Protein AF-A0A7J7JEN1-F1 (afdb_monomer)

Mean predicted aligned error: 9.66 Å

Solvent-accessible surface area (backbone atoms only — not comparable to full-atom values): 13256 Å² total; per-residue (Å²): 104,71,66,55,55,48,50,56,49,48,38,48,57,62,44,74,78,55,92,75,68,74,39,59,39,52,72,71,55,48,53,53,49,43,53,50,41,49,53,49,41,63,56,52,71,73,47,81,85,74,64,79,86,50,54,67,63,50,47,52,50,39,42,53,40,34,53,58,47,62,41,39,45,86,44,70,69,56,40,51,53,46,37,52,45,36,34,49,45,45,61,68,48,61,57,88,52,42,52,61,48,42,39,49,43,84,75,44,96,53,57,88,73,55,84,34,74,54,97,63,18,28,39,41,37,58,50,50,50,51,53,50,50,54,54,46,67,72,73,60,48,81,90,47,38,58,79,60,44,45,51,50,50,52,31,51,36,49,36,31,69,58,24,70,63,54,21,51,49,54,36,45,68,50,37,63,89,61,70,59,76,82,76,72,62,83,81,51,57,57,50,68,59,86,52,65,47,12,47,53,40,44,38,64,70,42,88,53,59,69,53,18,52,51,53,48,51,36,51,32,48,54,40,68,71,32,66,74,53,35,40,73,70,50,66,77,123

Secondary structure (DSSP, 8-state):
-HHHHHHHHHHHHHGGGSS--TTEEPHHHHHHHHHHHHHHHHHHTTS-TT-GGGHHHHHHHHHHHHHHHTSEESSHHHHHHHHHHHHHHHTTS-GGGGGTTS-BTTTSS-GGG-S-EETTEE-HHHHHHHHHHHHHHHH--GGGHHHHHHHHHHHHHHHHHH-HHHHHHHHHHHHTTT-S-SSSGGGS-TTSSSSHHHHHHHHHT-S-HHHHHHHHHHHHHHTTS-HHHHHHHH---

Structure (mmCIF, N/CA/C/O backbone):
data_AF-A0A7J7JEN1-F1
#
_entry.id   AF-A0A7J7JEN1-F1
#
loop_
_atom_site.group_PDB
_atom_site.id
_atom_site.type_symbol
_atom_site.label_atom_id
_atom_site.label_alt_id
_atom_site.label_comp_id
_atom_site.label_asym_id
_atom_site.label_entity_id
_atom_site.label_seq_id
_atom_site.pdbx_PDB_ins_code
_atom_site.Cartn_x
_atom_site.Cartn_y
_atom_site.Cartn_z
_atom_site.occupancy
_atom_site.B_iso_or_equiv
_atom_site.auth_seq_id
_atom_site.auth_comp_id
_atom_site.auth_asym_id
_atom_site.auth_atom_id
_atom_site.pdbx_PDB_model_num
ATOM 1 N N . MET A 1 1 ? 11.414 15.094 -12.991 1.00 49.88 1 MET A N 1
ATOM 2 C CA . MET A 1 1 ? 11.622 13.734 -13.536 1.00 49.88 1 MET A CA 1
ATOM 3 C C . MET A 1 1 ? 13.088 13.478 -13.852 1.00 49.88 1 MET A C 1
ATOM 5 O O . MET A 1 1 ? 13.699 12.780 -13.060 1.00 49.88 1 MET A O 1
ATOM 9 N N . PHE A 1 2 ? 13.697 14.135 -14.851 1.00 44.00 2 PHE A N 1
ATOM 10 C CA . PHE A 1 2 ? 15.139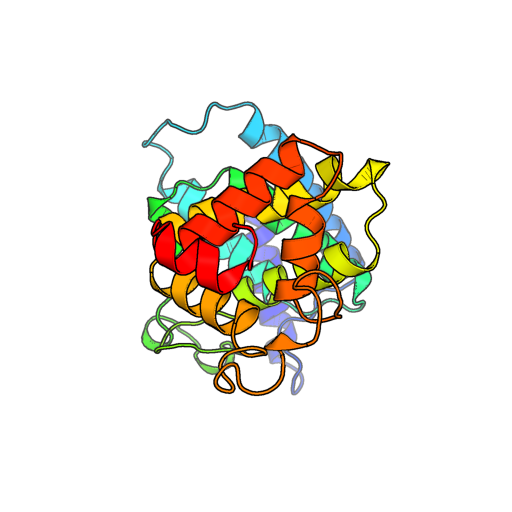 13.996 -15.147 1.00 44.00 2 PHE A CA 1
ATOM 11 C C . PHE A 1 2 ? 16.063 14.163 -13.932 1.00 44.00 2 PHE A C 1
ATOM 13 O O . PHE A 1 2 ? 16.975 13.366 -13.767 1.00 44.00 2 PHE A O 1
ATOM 20 N N . LEU A 1 3 ? 15.804 15.133 -13.046 1.00 48.31 3 LEU A N 1
ATOM 21 C CA . LEU A 1 3 ? 16.592 15.306 -11.817 1.00 48.31 3 LEU A CA 1
ATOM 22 C C . LEU A 1 3 ? 16.460 14.127 -10.842 1.00 48.31 3 LEU A C 1
ATOM 24 O O . LEU A 1 3 ? 17.450 13.750 -10.234 1.00 48.31 3 LEU A O 1
ATOM 28 N N . ILE A 1 4 ? 15.278 13.511 -10.720 1.00 56.03 4 ILE A N 1
ATOM 29 C CA . ILE A 1 4 ? 15.073 12.356 -9.830 1.00 56.03 4 ILE A CA 1
ATOM 30 C C . ILE A 1 4 ? 15.721 11.119 -10.439 1.00 56.03 4 ILE A C 1
ATOM 32 O O . ILE A 1 4 ? 16.459 10.427 -9.755 1.00 56.03 4 ILE A O 1
ATOM 36 N N . THR A 1 5 ? 15.519 10.870 -11.734 1.00 54.72 5 THR A N 1
ATOM 37 C CA . THR A 1 5 ? 16.174 9.760 -12.433 1.00 54.72 5 THR A CA 1
ATOM 38 C C . THR A 1 5 ? 17.692 9.922 -12.415 1.00 54.72 5 THR A C 1
ATOM 40 O O . THR A 1 5 ? 18.397 8.944 -12.200 1.00 54.72 5 THR A O 1
ATOM 43 N N . ALA A 1 6 ? 18.210 11.146 -12.567 1.00 53.19 6 ALA A N 1
ATOM 44 C CA . ALA A 1 6 ? 19.635 11.445 -12.454 1.00 53.19 6 ALA A CA 1
ATOM 45 C C . ALA A 1 6 ? 20.151 11.311 -11.016 1.00 53.19 6 ALA A C 1
ATOM 47 O O . ALA A 1 6 ? 21.254 10.812 -10.850 1.00 53.19 6 ALA A O 1
ATOM 48 N N . LEU A 1 7 ? 19.375 11.684 -9.990 1.00 54.94 7 LEU A N 1
ATOM 49 C CA . LEU A 1 7 ? 19.716 11.463 -8.576 1.00 54.94 7 LEU A CA 1
ATOM 50 C C . LEU A 1 7 ? 19.725 9.970 -8.224 1.00 54.94 7 LEU A C 1
ATOM 52 O O . LEU A 1 7 ? 20.663 9.487 -7.598 1.00 54.94 7 LEU A O 1
ATOM 56 N N . VAL A 1 8 ? 18.726 9.207 -8.671 1.00 53.28 8 VAL A N 1
ATOM 57 C CA . VAL A 1 8 ? 18.658 7.749 -8.479 1.00 53.28 8 VAL A CA 1
ATOM 58 C C . VAL A 1 8 ? 19.772 7.043 -9.263 1.00 53.28 8 VAL A C 1
ATOM 60 O O . VAL A 1 8 ? 20.405 6.122 -8.757 1.00 53.28 8 VAL A O 1
ATOM 63 N N . SER A 1 9 ? 20.092 7.512 -10.471 1.00 49.19 9 SER A N 1
ATOM 64 C CA . SER A 1 9 ? 21.188 6.962 -11.283 1.00 49.19 9 SER A CA 1
ATOM 65 C C . SER A 1 9 ? 22.576 7.371 -10.774 1.00 49.19 9 SER A C 1
ATOM 67 O O . SER A 1 9 ? 23.516 6.582 -10.883 1.00 49.19 9 SER A O 1
ATOM 69 N N . SER A 1 10 ? 22.735 8.574 -10.210 1.00 44.75 10 SER A N 1
ATOM 70 C CA . SER A 1 10 ? 24.005 9.060 -9.652 1.00 44.75 10 SER A CA 1
ATOM 71 C C . SER A 1 10 ? 24.324 8.395 -8.316 1.00 44.75 10 SER A C 1
ATOM 73 O O . SER A 1 10 ? 25.473 8.021 -8.098 1.00 44.75 10 SER A O 1
ATOM 75 N N . THR A 1 11 ? 23.310 8.156 -7.480 1.00 43.91 11 THR A N 1
ATOM 76 C CA . THR A 1 11 ? 23.418 7.359 -6.244 1.00 43.91 11 THR A CA 1
ATOM 77 C C . THR A 1 11 ? 23.650 5.875 -6.537 1.00 43.91 11 THR A C 1
ATOM 79 O O . THR A 1 11 ? 24.454 5.234 -5.864 1.00 43.91 11 THR A O 1
ATOM 82 N N . ALA A 1 12 ? 23.062 5.338 -7.612 1.00 37.75 12 ALA A N 1
ATOM 83 C CA . ALA A 1 12 ? 23.398 4.000 -8.104 1.00 37.75 12 ALA A CA 1
ATOM 84 C C . ALA A 1 12 ? 24.828 3.908 -8.681 1.00 37.75 12 ALA A C 1
ATOM 86 O O . ALA A 1 12 ? 25.492 2.886 -8.522 1.00 37.75 12 ALA A O 1
ATOM 87 N N . SER A 1 13 ? 25.331 4.966 -9.330 1.00 32.41 13 SER A N 1
ATOM 88 C CA . SER A 1 13 ? 26.693 5.003 -9.890 1.00 32.41 13 SER A CA 1
ATOM 89 C C . SER A 1 13 ? 27.787 5.243 -8.844 1.00 32.41 13 SER A C 1
ATOM 91 O O . SER A 1 13 ? 28.909 4.763 -9.021 1.00 32.41 13 SER A O 1
ATOM 93 N N . SER A 1 14 ? 27.503 5.956 -7.751 1.00 32.88 14 SER A N 1
ATOM 94 C CA . SER A 1 14 ? 28.456 6.132 -6.646 1.00 32.88 14 SER A CA 1
ATOM 95 C C . SER A 1 14 ? 28.596 4.867 -5.789 1.00 32.88 14 SER A C 1
ATOM 97 O O . SER A 1 14 ? 29.689 4.593 -5.296 1.00 32.88 14 SER A O 1
ATOM 99 N N . ALA A 1 15 ? 27.551 4.035 -5.707 1.00 33.12 15 ALA A N 1
ATOM 100 C CA . ALA A 1 15 ? 27.575 2.745 -5.012 1.00 33.12 15 ALA A CA 1
ATOM 101 C C . ALA A 1 15 ? 28.434 1.662 -5.707 1.00 33.12 15 ALA A C 1
ATOM 103 O O . ALA A 1 15 ? 28.776 0.655 -5.092 1.00 33.12 15 ALA A O 1
ATOM 104 N N . ALA A 1 16 ? 28.839 1.859 -6.967 1.00 30.56 16 ALA A N 1
ATOM 105 C CA . ALA A 1 16 ? 29.599 0.867 -7.734 1.00 30.56 16 ALA A CA 1
ATOM 106 C C . ALA A 1 16 ? 31.107 0.792 -7.394 1.00 30.56 16 ALA A C 1
ATOM 108 O O . ALA A 1 16 ? 31.812 -0.032 -7.975 1.00 30.56 16 ALA A O 1
ATOM 109 N N . ARG A 1 17 ? 31.639 1.637 -6.493 1.00 33.12 17 ARG A N 1
ATOM 110 C CA . ARG A 1 17 ? 33.096 1.704 -6.217 1.00 33.12 17 ARG A CA 1
ATOM 111 C C . ARG A 1 17 ? 33.554 1.184 -4.859 1.00 33.12 17 ARG A C 1
ATOM 113 O O . ARG A 1 17 ? 34.757 1.095 -4.639 1.00 33.12 17 ARG A O 1
ATOM 120 N N . THR A 1 18 ? 32.653 0.779 -3.975 1.00 31.12 18 THR A N 1
ATOM 121 C CA . THR A 1 18 ? 33.030 0.191 -2.683 1.00 31.12 18 THR A CA 1
ATOM 122 C C . THR A 1 18 ? 32.062 -0.927 -2.342 1.00 31.12 18 THR A C 1
ATOM 124 O O . THR A 1 18 ? 30.855 -0.724 -2.371 1.00 31.12 18 THR A O 1
ATOM 127 N N . ALA A 1 19 ? 32.604 -2.113 -2.072 1.00 34.25 19 ALA A N 1
ATOM 128 C CA . ALA A 1 19 ? 31.880 -3.348 -1.804 1.00 34.25 19 ALA A CA 1
ATOM 129 C C . ALA A 1 19 ? 30.677 -3.161 -0.844 1.00 34.25 19 ALA A C 1
ATOM 131 O O . ALA A 1 19 ? 30.885 -3.069 0.357 1.00 34.25 19 ALA A O 1
ATOM 132 N N . ASN A 1 20 ? 29.462 -3.129 -1.423 1.00 38.06 20 ASN A N 1
ATOM 133 C CA . ASN A 1 20 ? 28.095 -3.182 -0.856 1.00 38.06 20 ASN A CA 1
ATOM 134 C C . ASN A 1 20 ? 27.802 -2.285 0.381 1.00 38.06 20 ASN A C 1
ATOM 136 O O . ASN A 1 20 ? 28.400 -2.476 1.438 1.00 38.06 20 ASN A O 1
ATOM 140 N N . PRO A 1 21 ? 26.809 -1.371 0.311 1.00 45.31 21 PRO A N 1
ATOM 141 C CA . PRO A 1 21 ? 25.406 -1.786 0.284 1.00 45.31 21 PRO A CA 1
ATOM 142 C C . PRO A 1 21 ? 24.561 -1.054 -0.778 1.00 45.31 21 PRO A C 1
ATOM 144 O O . PRO A 1 21 ? 24.806 0.090 -1.144 1.00 45.31 21 PRO A O 1
ATOM 147 N N . GLN A 1 22 ? 23.544 -1.751 -1.272 1.00 55.12 22 GLN A N 1
ATOM 148 C CA . GLN A 1 22 ? 22.524 -1.306 -2.227 1.00 55.12 22 GLN A CA 1
ATOM 149 C C . GLN A 1 22 ? 22.062 0.158 -2.027 1.00 55.12 22 GLN A C 1
ATOM 151 O O . GLN A 1 22 ? 21.493 0.468 -0.985 1.00 55.12 22 GLN A O 1
ATOM 156 N N . ASN A 1 23 ? 22.257 1.016 -3.044 1.00 60.53 23 ASN A N 1
ATOM 157 C CA . ASN A 1 23 ? 21.666 2.357 -3.233 1.00 60.53 23 ASN A CA 1
ATOM 158 C C . ASN A 1 23 ? 21.300 3.115 -1.937 1.00 60.53 23 ASN A C 1
ATOM 160 O O . ASN A 1 23 ? 20.118 3.354 -1.671 1.00 60.53 23 ASN A O 1
ATOM 164 N N . LEU A 1 24 ? 22.302 3.479 -1.131 1.00 68.44 24 LEU A N 1
ATOM 165 C CA . LEU A 1 24 ? 22.097 4.294 0.067 1.00 68.44 24 LEU A CA 1
ATOM 166 C C . LEU A 1 24 ? 21.887 5.771 -0.318 1.00 68.44 24 LEU A C 1
ATOM 168 O O . LEU A 1 24 ? 22.751 6.385 -0.947 1.00 68.44 24 LEU A O 1
ATOM 172 N N . LEU A 1 25 ? 20.751 6.348 0.067 1.00 75.56 25 LEU A N 1
ATOM 173 C CA . LEU A 1 25 ? 20.458 7.773 -0.083 1.00 75.56 25 LEU A CA 1
ATOM 174 C C . LEU A 1 25 ? 20.980 8.546 1.134 1.00 75.56 25 LEU A C 1
ATOM 176 O O . LEU A 1 25 ? 20.590 8.244 2.264 1.00 75.56 25 LEU A O 1
ATOM 180 N N . SER A 1 26 ? 21.810 9.567 0.893 1.00 81.56 26 SER A N 1
ATOM 181 C CA . SER A 1 26 ? 22.248 10.490 1.948 1.00 81.56 26 SER A CA 1
ATOM 182 C C . SER A 1 26 ? 21.083 11.310 2.504 1.00 81.56 26 SER A C 1
ATOM 184 O O . SER A 1 26 ? 20.061 11.484 1.831 1.00 81.56 26 SER A O 1
ATOM 186 N N . GLU A 1 27 ? 21.233 11.853 3.712 1.00 80.88 27 GLU A N 1
ATOM 187 C CA . GLU A 1 27 ? 20.176 12.638 4.359 1.00 80.88 27 GLU A CA 1
ATOM 188 C C . GLU A 1 27 ? 19.722 13.855 3.528 1.00 80.88 27 GLU A C 1
ATOM 190 O O . GLU A 1 27 ? 18.520 14.066 3.336 1.00 80.88 27 GLU A O 1
ATOM 195 N N . GLU A 1 28 ? 20.669 14.608 2.963 1.00 81.81 28 GLU A N 1
ATOM 196 C CA . GLU A 1 28 ? 20.381 15.760 2.094 1.00 81.81 28 GLU A CA 1
ATOM 197 C C . GLU A 1 28 ? 19.609 15.338 0.835 1.00 81.81 28 GLU A C 1
ATOM 199 O O . GLU A 1 28 ? 18.625 15.970 0.445 1.00 81.81 28 GLU A O 1
ATOM 204 N N . ASN A 1 29 ? 20.002 14.216 0.224 1.00 83.38 29 ASN A N 1
ATOM 205 C CA . ASN A 1 29 ? 19.322 13.682 -0.952 1.00 83.38 29 ASN A CA 1
ATOM 206 C C . ASN A 1 29 ? 17.915 13.178 -0.611 1.00 83.38 29 ASN A C 1
ATOM 208 O O . ASN A 1 29 ? 16.997 13.381 -1.404 1.00 83.38 29 ASN A O 1
ATOM 212 N N . CYS A 1 30 ? 17.714 12.575 0.565 1.00 84.25 30 CYS A N 1
ATOM 213 C CA . CYS A 1 30 ? 16.387 12.173 1.033 1.00 84.25 30 CYS A CA 1
ATOM 214 C C . CYS A 1 30 ? 15.455 13.383 1.163 1.00 84.25 30 CYS A C 1
ATOM 216 O O . CYS A 1 30 ? 14.331 13.339 0.665 1.00 84.25 30 CYS A O 1
ATOM 218 N N . GLN A 1 31 ? 15.923 14.477 1.774 1.00 85.44 31 GLN A N 1
ATOM 219 C CA . GLN A 1 31 ? 15.141 15.713 1.905 1.00 85.44 31 GLN A CA 1
ATOM 220 C C . GLN A 1 31 ? 14.769 16.304 0.545 1.00 85.44 31 GLN A C 1
ATOM 222 O O . GLN A 1 31 ? 13.606 16.638 0.314 1.00 85.44 31 GLN A O 1
ATOM 227 N N . LEU A 1 32 ? 15.735 16.389 -0.373 1.00 85.62 32 LEU A N 1
ATOM 228 C CA . LEU A 1 32 ? 15.489 16.882 -1.728 1.00 85.62 32 LEU A CA 1
ATOM 229 C C . LEU A 1 32 ? 14.468 16.012 -2.465 1.00 85.62 32 LEU A C 1
ATOM 231 O O . LEU A 1 32 ? 13.541 16.540 -3.078 1.00 85.62 32 LEU A O 1
ATOM 235 N N . VAL A 1 33 ? 14.599 14.686 -2.381 1.00 86.56 33 VAL A N 1
ATOM 236 C CA . VAL A 1 33 ? 13.644 13.750 -2.987 1.00 86.56 33 VAL A CA 1
ATOM 237 C C . VAL A 1 33 ? 12.250 13.958 -2.403 1.00 86.56 33 VAL A C 1
ATOM 239 O O . VAL A 1 33 ? 11.307 14.127 -3.170 1.00 86.56 33 VAL A O 1
ATOM 242 N N . VAL A 1 34 ? 12.104 14.009 -1.078 1.00 87.31 34 VAL A N 1
ATOM 243 C CA . VAL A 1 34 ? 10.810 14.224 -0.410 1.00 87.31 34 VAL A CA 1
ATOM 244 C C . VAL A 1 34 ? 10.144 15.522 -0.869 1.00 87.31 34 VAL A C 1
ATOM 246 O O . VAL A 1 34 ? 8.966 15.512 -1.233 1.00 87.31 34 VAL A O 1
ATOM 249 N N . GLU A 1 35 ? 10.889 16.626 -0.919 1.00 86.44 35 GLU A N 1
ATOM 250 C CA . GLU A 1 35 ? 10.374 17.919 -1.381 1.00 86.44 35 GLU A CA 1
ATOM 251 C C . GLU A 1 35 ? 9.917 17.863 -2.842 1.00 86.44 35 GLU A C 1
ATOM 253 O O . GLU A 1 35 ? 8.816 18.313 -3.173 1.00 86.44 35 GLU A O 1
ATOM 258 N N . ILE A 1 36 ? 10.702 17.228 -3.716 1.00 87.25 36 ILE A N 1
ATOM 259 C CA . ILE A 1 36 ? 10.325 17.043 -5.120 1.00 87.25 36 ILE A CA 1
ATOM 260 C C . ILE A 1 36 ? 9.061 16.180 -5.237 1.00 87.25 36 ILE A C 1
ATOM 262 O O . ILE A 1 36 ? 8.149 16.545 -5.981 1.00 87.25 36 ILE A O 1
ATOM 266 N N . LEU A 1 37 ? 8.968 15.060 -4.511 1.00 87.00 37 LEU A N 1
ATOM 267 C CA . LEU A 1 37 ? 7.788 14.185 -4.532 1.00 87.00 37 LEU A CA 1
ATOM 268 C C . LEU A 1 37 ? 6.539 14.928 -4.037 1.00 87.00 37 LEU A C 1
ATOM 270 O O . LEU A 1 37 ? 5.460 14.761 -4.607 1.00 87.00 37 LEU A O 1
ATOM 274 N N . ARG A 1 38 ? 6.678 15.785 -3.017 1.00 87.31 38 ARG A N 1
ATOM 275 C CA . ARG A 1 38 ? 5.582 16.612 -2.492 1.00 87.31 38 ARG A CA 1
ATOM 276 C C . ARG A 1 38 ? 5.100 17.635 -3.517 1.00 87.31 38 ARG A C 1
ATOM 278 O O . ARG A 1 38 ? 3.895 17.751 -3.730 1.00 87.31 38 ARG A O 1
ATOM 285 N N . ILE A 1 39 ? 6.021 18.346 -4.170 1.00 86.81 39 ILE A N 1
ATOM 286 C CA . ILE A 1 39 ? 5.690 19.308 -5.233 1.00 86.81 39 ILE A CA 1
ATOM 287 C C . ILE A 1 39 ? 5.009 18.591 -6.401 1.00 86.81 39 ILE A C 1
ATOM 289 O O . ILE A 1 39 ? 3.974 19.053 -6.873 1.00 86.81 39 ILE A O 1
ATOM 293 N N . LEU A 1 40 ? 5.544 17.444 -6.828 1.00 84.62 40 LEU A N 1
ATOM 294 C CA .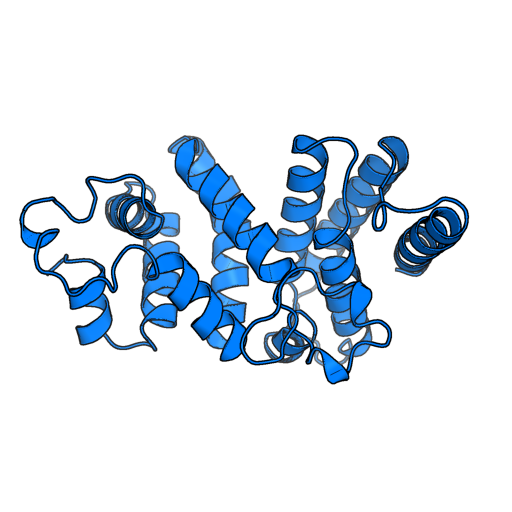 LEU A 1 40 ? 4.963 16.645 -7.908 1.00 84.62 40 LEU A CA 1
ATOM 295 C C . LEU A 1 40 ? 3.545 16.187 -7.578 1.00 84.62 40 LEU A C 1
ATOM 297 O O . LEU A 1 40 ? 2.656 16.369 -8.400 1.00 84.62 40 LEU A O 1
ATOM 301 N N . TYR A 1 41 ? 3.313 15.645 -6.383 1.00 85.12 41 TYR A N 1
ATOM 302 C CA . TYR A 1 41 ? 1.977 15.223 -5.965 1.00 85.12 41 TYR A CA 1
ATOM 303 C C . TYR A 1 41 ? 0.991 16.397 -5.940 1.00 85.12 41 TYR A C 1
ATOM 305 O O . TYR A 1 41 ? -0.113 16.295 -6.469 1.00 85.12 41 TYR A O 1
ATOM 313 N N . ASN A 1 42 ? 1.390 17.537 -5.373 1.00 86.62 42 ASN A N 1
ATOM 314 C CA . ASN A 1 42 ? 0.533 18.722 -5.304 1.00 86.62 42 ASN A CA 1
ATOM 315 C C . ASN A 1 42 ? 0.243 19.317 -6.684 1.00 86.62 42 ASN A C 1
ATOM 317 O O . ASN A 1 42 ? -0.836 19.859 -6.899 1.00 86.62 42 ASN A O 1
ATOM 321 N N . PHE A 1 43 ? 1.199 19.240 -7.609 1.00 84.00 43 PHE A N 1
ATOM 322 C CA . PHE A 1 43 ? 1.008 19.696 -8.978 1.00 84.00 43 PHE A CA 1
ATOM 323 C C . PHE A 1 43 ? 0.078 18.749 -9.737 1.00 84.00 43 PHE A C 1
ATOM 325 O O . PHE A 1 43 ? -0.934 19.186 -10.268 1.00 84.00 43 PHE A O 1
ATOM 332 N N . LEU A 1 44 ? 0.375 17.448 -9.731 1.00 79.62 44 LEU A N 1
ATOM 333 C CA . LEU A 1 44 ? -0.379 16.441 -10.479 1.00 79.62 44 LEU A CA 1
ATOM 334 C C . LEU A 1 44 ? -1.794 16.224 -9.930 1.00 79.62 44 LEU A C 1
ATOM 336 O O . LEU A 1 44 ? -2.700 15.980 -10.712 1.00 79.62 44 LEU A O 1
ATOM 340 N N . SER A 1 45 ? -2.016 16.366 -8.620 1.00 78.50 45 SER A N 1
ATOM 341 C CA . SER A 1 45 ? -3.355 16.219 -8.021 1.00 78.50 45 SER A CA 1
ATOM 342 C C . SER A 1 45 ? -4.348 17.312 -8.435 1.00 78.50 45 SER A C 1
ATOM 344 O O . SER A 1 45 ? -5.551 17.126 -8.268 1.00 78.50 45 SER A O 1
ATOM 346 N N . GLN A 1 46 ? -3.873 18.433 -8.989 1.00 75.69 46 GLN A N 1
ATOM 347 C CA . GLN A 1 46 ? -4.725 19.499 -9.532 1.00 75.69 46 GLN A CA 1
ATOM 348 C C . GLN A 1 46 ? -5.189 19.224 -10.967 1.00 75.69 46 GLN A C 1
ATOM 350 O O . GLN A 1 46 ? -6.123 19.872 -11.439 1.00 75.69 46 GLN A O 1
ATOM 355 N N . PHE A 1 47 ? -4.552 18.283 -11.664 1.00 68.25 47 PHE A N 1
ATOM 356 C CA . PHE A 1 47 ? -4.929 17.892 -13.015 1.00 68.25 47 PHE A CA 1
ATOM 357 C C . PHE A 1 47 ? -5.730 16.596 -12.943 1.00 68.25 47 PHE A C 1
ATOM 359 O O . PHE A 1 47 ? -5.231 15.574 -12.477 1.00 68.25 47 PHE A O 1
ATOM 366 N N . ASP A 1 48 ? -6.989 16.647 -13.378 1.00 54.50 48 ASP A N 1
ATOM 367 C CA . ASP A 1 48 ? -7.894 15.503 -13.301 1.00 54.50 48 ASP A CA 1
ATOM 368 C C . ASP A 1 48 ? -7.343 14.340 -14.150 1.00 54.50 48 ASP A C 1
ATOM 370 O O . ASP A 1 48 ? -7.202 14.422 -15.376 1.00 54.50 48 ASP A O 1
ATOM 374 N N . GLY A 1 49 ? -6.927 13.280 -13.455 1.00 53.91 49 GLY A N 1
ATOM 375 C CA . GLY A 1 49 ? -6.022 12.229 -13.925 1.00 53.91 49 GLY A CA 1
ATOM 376 C C . GLY A 1 49 ? -6.664 11.187 -14.838 1.00 53.91 49 GLY A C 1
ATOM 377 O O . GLY A 1 49 ? -6.482 9.990 -14.626 1.00 53.91 49 GLY A O 1
ATOM 378 N N . HIS A 1 50 ? -7.432 11.607 -15.842 1.00 52.38 50 HIS A N 1
ATOM 379 C CA . HIS A 1 50 ? -8.000 10.719 -16.869 1.00 52.38 50 HIS A CA 1
ATOM 380 C C . HIS A 1 50 ? -7.677 11.152 -18.302 1.00 52.38 50 HIS A C 1
ATOM 382 O O . HIS A 1 50 ? -8.300 10.678 -19.251 1.00 52.38 50 HIS A O 1
ATOM 388 N N . ASN A 1 51 ? -6.664 12.002 -18.493 1.00 51.16 51 ASN A N 1
ATOM 389 C CA . ASN A 1 51 ? -6.136 12.231 -19.831 1.00 51.16 51 ASN A CA 1
ATOM 390 C C . ASN A 1 51 ? -5.182 11.084 -20.197 1.00 51.16 51 ASN A C 1
ATOM 392 O O . ASN A 1 51 ? -4.006 11.074 -19.834 1.00 51.16 51 ASN A O 1
ATOM 396 N N . ASP A 1 52 ? -5.712 10.101 -20.927 1.00 55.06 52 ASP A N 1
ATOM 397 C CA . ASP A 1 52 ? -5.010 8.892 -21.389 1.00 55.06 52 ASP A CA 1
ATOM 398 C C . ASP A 1 52 ? -3.744 9.193 -22.227 1.00 55.06 52 ASP A C 1
ATOM 400 O O . ASP A 1 52 ? -2.918 8.309 -22.459 1.00 55.06 52 ASP A O 1
ATOM 404 N N . ASN A 1 53 ? -3.572 10.456 -22.633 1.00 56.47 53 ASN A N 1
ATOM 405 C CA . ASN A 1 53 ? -2.456 10.971 -23.420 1.00 56.47 53 ASN A CA 1
ATOM 406 C C . ASN A 1 53 ? -1.118 11.057 -22.661 1.00 56.47 53 ASN A C 1
ATOM 408 O O . ASN A 1 53 ? -0.073 11.110 -23.300 1.00 56.47 53 ASN A O 1
ATOM 412 N N . ASN A 1 54 ? -1.114 11.027 -21.323 1.00 63.84 54 ASN A N 1
ATOM 413 C CA . ASN A 1 54 ? 0.115 11.171 -20.523 1.00 63.84 54 ASN A CA 1
ATOM 414 C C . ASN A 1 54 ? 0.698 9.815 -20.071 1.00 63.84 54 ASN A C 1
ATOM 416 O O . ASN A 1 54 ? 1.370 9.728 -19.041 1.00 63.84 54 ASN A O 1
ATOM 420 N N . GLY A 1 55 ? 0.420 8.725 -20.794 1.00 71.75 55 GLY A N 1
ATOM 421 C CA . GLY A 1 55 ? 0.780 7.361 -20.381 1.00 71.75 55 GLY A CA 1
ATOM 422 C C . GLY A 1 55 ? 2.272 7.147 -20.086 1.00 71.75 55 GLY A C 1
ATOM 423 O O . GLY A 1 55 ? 2.602 6.464 -19.117 1.00 71.75 55 GLY A O 1
ATOM 424 N N . GLU A 1 56 ? 3.162 7.767 -20.863 1.00 77.38 56 GLU A N 1
ATOM 425 C CA . GLU A 1 56 ? 4.620 7.658 -20.685 1.00 77.38 56 GLU A CA 1
ATOM 426 C C . GLU A 1 56 ? 5.111 8.346 -19.404 1.00 77.38 56 GLU A C 1
ATOM 428 O O . GLU A 1 56 ? 5.929 7.793 -18.668 1.00 77.38 56 GLU A O 1
ATOM 433 N N . GLU A 1 57 ? 4.571 9.525 -19.086 1.00 78.38 57 GLU A N 1
ATOM 434 C CA . GLU A 1 57 ? 4.933 10.274 -17.878 1.00 78.38 57 GLU A CA 1
ATOM 435 C C . GLU A 1 57 ? 4.524 9.514 -16.612 1.00 78.38 57 GLU A C 1
ATOM 437 O O . GLU A 1 57 ? 5.309 9.394 -15.668 1.00 78.38 57 GLU A O 1
ATOM 442 N N . HIS A 1 58 ? 3.316 8.939 -16.611 1.00 80.94 58 HIS A N 1
ATOM 443 C CA . HIS A 1 58 ? 2.827 8.115 -15.506 1.00 80.94 58 HIS A CA 1
ATOM 444 C C . HIS A 1 58 ? 3.622 6.808 -15.375 1.00 80.94 58 HIS A C 1
ATOM 446 O O . HIS A 1 58 ? 3.872 6.355 -14.258 1.00 80.94 58 HIS A O 1
ATOM 452 N N . ALA A 1 59 ? 4.051 6.208 -16.492 1.00 83.62 59 ALA A N 1
ATOM 453 C CA . ALA A 1 59 ? 4.889 5.010 -16.482 1.00 83.62 59 ALA A CA 1
ATOM 454 C C . ALA A 1 59 ? 6.265 5.295 -15.868 1.00 83.62 59 ALA A C 1
ATOM 456 O O . ALA A 1 59 ? 6.698 4.577 -14.965 1.00 83.62 59 ALA A O 1
ATOM 457 N N . MET A 1 60 ? 6.903 6.396 -16.274 1.00 82.19 60 MET A N 1
ATOM 458 C CA . MET A 1 60 ? 8.159 6.845 -15.675 1.00 82.19 60 MET A CA 1
ATOM 459 C C . MET A 1 60 ? 7.981 7.150 -14.179 1.00 82.19 60 MET A C 1
ATOM 461 O O . MET A 1 60 ? 8.854 6.830 -13.374 1.00 82.19 60 MET A O 1
ATOM 465 N N . LEU A 1 61 ? 6.846 7.736 -13.776 1.00 83.38 61 LEU A N 1
ATOM 466 C CA . LEU A 1 61 ? 6.577 8.057 -12.372 1.00 83.38 61 LEU A CA 1
ATOM 467 C C . LEU A 1 61 ? 6.442 6.782 -11.533 1.00 83.38 61 LEU A C 1
ATOM 469 O O . LEU A 1 61 ? 6.994 6.704 -10.432 1.00 83.38 61 LEU A O 1
ATOM 473 N N . ALA A 1 62 ? 5.745 5.775 -12.061 1.00 86.31 62 ALA A N 1
ATOM 474 C CA . ALA A 1 62 ? 5.619 4.462 -11.438 1.00 86.31 62 ALA A CA 1
ATOM 475 C C . ALA A 1 62 ? 6.987 3.785 -11.274 1.00 86.31 62 ALA A C 1
ATOM 477 O O . ALA A 1 62 ? 7.290 3.260 -10.204 1.00 86.31 62 ALA A O 1
ATOM 478 N N . GLU A 1 63 ? 7.846 3.842 -12.292 1.00 85.75 63 GLU A N 1
ATOM 479 C CA . GLU A 1 63 ? 9.178 3.241 -12.222 1.00 85.75 63 GLU A CA 1
ATOM 480 C C . GLU A 1 63 ? 10.080 3.943 -11.202 1.00 85.75 63 GLU A C 1
ATOM 482 O O . GLU A 1 63 ? 10.666 3.285 -10.341 1.00 85.75 63 GLU A O 1
ATOM 487 N N . VAL A 1 64 ? 10.158 5.274 -11.256 1.00 84.81 64 VAL A N 1
ATOM 488 C CA . VAL A 1 64 ? 10.991 6.062 -10.338 1.00 84.81 64 VAL A CA 1
ATOM 489 C C . VAL A 1 64 ? 10.529 5.872 -8.896 1.00 84.81 64 VAL A C 1
ATOM 491 O O . VAL A 1 64 ? 11.349 5.622 -8.016 1.00 84.81 64 VAL A O 1
ATOM 494 N N . SER A 1 65 ? 9.222 5.935 -8.639 1.00 87.25 65 SER A N 1
ATOM 495 C CA . SER A 1 65 ? 8.686 5.719 -7.291 1.00 87.25 65 SER A CA 1
ATOM 496 C C . SER A 1 65 ? 8.903 4.285 -6.795 1.00 87.25 65 SER A C 1
ATOM 498 O O . SER A 1 65 ? 9.246 4.107 -5.629 1.00 87.25 65 SER A O 1
ATOM 500 N N . ARG A 1 66 ? 8.805 3.262 -7.659 1.00 87.88 66 ARG A N 1
ATOM 501 C CA . ARG A 1 66 ? 9.181 1.880 -7.305 1.00 87.88 66 ARG A CA 1
ATOM 502 C C . ARG A 1 66 ? 10.646 1.792 -6.881 1.00 87.88 66 ARG A C 1
ATOM 504 O O . ARG A 1 66 ? 10.940 1.176 -5.861 1.00 87.88 66 ARG A O 1
ATOM 511 N N . GLN A 1 67 ? 11.552 2.388 -7.657 1.00 84.12 67 GLN A N 1
ATOM 512 C CA . GLN A 1 67 ? 12.984 2.372 -7.354 1.00 84.12 67 GLN A CA 1
ATOM 513 C C . GLN A 1 67 ? 13.283 3.086 -6.031 1.00 84.12 67 GLN A C 1
ATOM 515 O O . GLN A 1 67 ? 14.018 2.544 -5.215 1.00 84.12 67 GLN A O 1
ATOM 520 N N . LEU A 1 68 ? 12.666 4.248 -5.788 1.00 84.94 68 LEU A N 1
ATOM 521 C CA . LEU A 1 68 ? 12.840 5.017 -4.551 1.00 84.94 68 LEU A CA 1
ATOM 522 C C . LEU A 1 68 ? 12.388 4.252 -3.305 1.00 84.94 68 LEU A C 1
ATOM 524 O O . LEU A 1 68 ? 13.094 4.271 -2.304 1.00 84.94 68 LEU A O 1
ATOM 528 N N . VAL A 1 69 ? 11.253 3.550 -3.373 1.00 85.31 69 VAL A N 1
ATOM 529 C CA . VAL A 1 69 ? 10.768 2.708 -2.264 1.00 85.31 69 VAL A CA 1
ATOM 530 C C . VAL A 1 69 ? 11.719 1.535 -1.987 1.00 85.31 69 VAL A C 1
ATOM 532 O O . VAL A 1 69 ? 11.792 1.066 -0.858 1.00 85.31 69 VAL A O 1
ATOM 535 N N . GLY A 1 70 ? 12.452 1.055 -2.996 1.00 79.25 70 GLY A N 1
ATOM 536 C CA . GLY A 1 70 ? 13.449 -0.010 -2.845 1.00 79.25 70 GLY A CA 1
ATOM 537 C C . GLY A 1 70 ? 14.851 0.460 -2.435 1.00 79.25 70 GLY A C 1
ATOM 538 O O . GLY A 1 70 ? 15.719 -0.382 -2.201 1.00 79.25 70 GLY A O 1
ATOM 539 N N . CYS A 1 71 ? 15.110 1.770 -2.377 1.00 80.25 71 CYS A N 1
ATOM 540 C CA . CYS A 1 71 ? 16.394 2.305 -1.921 1.00 80.25 71 CYS A CA 1
ATOM 541 C C . CYS A 1 71 ? 16.532 2.195 -0.398 1.00 80.25 71 CYS A C 1
ATOM 543 O O . CYS A 1 71 ? 15.541 2.167 0.324 1.00 80.25 71 CYS A O 1
ATOM 545 N N . HIS A 1 72 ? 17.771 2.183 0.099 1.00 74.06 72 HIS A N 1
ATOM 546 C CA . HIS A 1 72 ? 18.027 2.279 1.535 1.00 74.06 72 HIS A CA 1
ATOM 547 C C . HIS A 1 72 ? 18.279 3.736 1.914 1.00 74.06 72 HIS A C 1
ATOM 549 O O . HIS A 1 72 ? 19.030 4.437 1.240 1.00 74.06 72 HIS A O 1
ATOM 555 N N . CYS A 1 73 ? 17.695 4.192 3.016 1.00 78.62 73 CYS A N 1
ATOM 556 C CA . CYS A 1 73 ? 18.035 5.478 3.623 1.00 78.62 73 CYS A CA 1
ATOM 557 C C . CYS A 1 73 ? 18.923 5.264 4.853 1.00 78.62 73 CYS A C 1
ATOM 559 O O . CYS A 1 73 ? 18.871 4.209 5.487 1.00 78.62 73 CYS A O 1
ATOM 561 N N . GLU A 1 74 ? 19.701 6.284 5.220 1.00 78.38 74 GLU A N 1
ATOM 562 C CA . GLU A 1 74 ? 20.544 6.268 6.428 1.00 78.38 74 GLU A CA 1
ATOM 563 C C . GLU A 1 74 ? 19.749 5.985 7.709 1.00 78.38 74 GLU A C 1
ATOM 565 O O . GLU A 1 74 ? 20.236 5.311 8.616 1.00 78.38 74 GLU A O 1
ATOM 570 N N . THR A 1 75 ? 18.504 6.462 7.777 1.00 81.88 75 THR A N 1
ATOM 571 C CA . THR A 1 75 ? 17.610 6.218 8.907 1.00 81.88 75 THR A CA 1
ATOM 572 C C . THR A 1 75 ? 16.284 5.627 8.453 1.00 81.88 75 THR A C 1
ATOM 574 O O . THR A 1 75 ? 15.772 5.903 7.363 1.00 81.88 75 THR A O 1
ATOM 577 N N . ARG A 1 76 ? 15.691 4.820 9.339 1.00 81.81 76 ARG A N 1
ATOM 578 C CA . ARG A 1 76 ? 14.379 4.210 9.109 1.00 81.81 76 ARG A CA 1
ATOM 579 C C . ARG A 1 76 ? 13.295 5.270 8.925 1.00 81.81 76 ARG A C 1
ATOM 581 O O . ARG A 1 76 ? 12.465 5.119 8.040 1.00 81.81 76 ARG A O 1
ATOM 588 N N . ASP A 1 77 ? 13.327 6.348 9.701 1.00 82.50 77 ASP A N 1
ATOM 589 C CA . ASP A 1 77 ? 12.305 7.397 9.635 1.00 82.50 77 ASP A CA 1
ATOM 590 C C . ASP A 1 77 ? 12.293 8.106 8.275 1.00 82.50 77 ASP A C 1
ATOM 592 O O . ASP A 1 77 ? 11.223 8.355 7.719 1.00 82.50 77 ASP A O 1
ATOM 596 N N . ARG A 1 78 ? 13.470 8.339 7.678 1.00 83.00 78 ARG A N 1
ATOM 597 C CA . ARG A 1 78 ? 13.588 8.896 6.320 1.00 83.00 78 ARG A CA 1
ATOM 598 C C . ARG A 1 78 ? 13.061 7.944 5.260 1.00 83.00 78 ARG A C 1
ATOM 600 O O . ARG A 1 78 ? 12.343 8.372 4.360 1.00 83.00 78 ARG A O 1
ATOM 607 N N . HIS A 1 79 ? 13.359 6.653 5.395 1.00 85.12 79 HIS A N 1
ATOM 608 C CA . HIS A 1 79 ? 12.812 5.631 4.501 1.00 85.12 79 HIS A CA 1
ATOM 609 C C . HIS A 1 79 ? 11.281 5.616 4.534 1.00 85.12 79 HIS A C 1
ATOM 611 O O . HIS A 1 79 ? 10.624 5.560 3.492 1.00 85.12 79 HIS A O 1
ATOM 617 N N . LEU A 1 80 ? 10.695 5.737 5.730 1.00 84.25 80 LEU A N 1
ATOM 618 C CA . LEU A 1 80 ? 9.245 5.832 5.898 1.00 84.25 80 LEU A CA 1
ATOM 619 C C . LEU A 1 80 ? 8.675 7.111 5.269 1.00 84.25 80 LEU A C 1
ATOM 621 O O . LEU A 1 80 ? 7.617 7.061 4.643 1.00 84.25 80 LEU A O 1
ATOM 625 N N . GLU A 1 81 ? 9.371 8.242 5.394 1.00 86.00 81 GLU A N 1
ATOM 626 C CA . GLU A 1 81 ? 8.979 9.517 4.783 1.00 86.00 81 GLU A CA 1
ATOM 627 C C . GLU A 1 81 ? 8.970 9.430 3.247 1.00 86.00 81 GLU A C 1
ATOM 629 O O . GLU A 1 81 ? 7.965 9.757 2.609 1.00 86.00 81 GLU A O 1
ATOM 634 N N . VAL A 1 82 ? 10.037 8.898 2.645 1.00 87.06 82 VAL A N 1
ATOM 635 C CA . VAL A 1 82 ? 10.117 8.656 1.193 1.00 87.06 82 VAL A CA 1
ATOM 636 C C . VAL A 1 82 ? 9.016 7.692 0.745 1.00 87.06 82 VAL A C 1
ATOM 638 O O . VAL A 1 82 ? 8.302 7.977 -0.221 1.00 87.06 82 VAL A O 1
ATOM 641 N N . THR A 1 83 ? 8.818 6.589 1.475 1.00 88.12 83 THR A N 1
ATOM 642 C CA . THR A 1 83 ? 7.786 5.582 1.179 1.00 88.12 83 THR A CA 1
ATOM 643 C C . THR A 1 83 ? 6.385 6.190 1.207 1.00 88.12 83 THR A C 1
ATOM 645 O O . THR A 1 83 ? 5.593 5.951 0.293 1.00 88.12 83 THR A O 1
ATOM 648 N N . LYS A 1 84 ? 6.085 7.038 2.198 1.00 88.44 84 LYS A N 1
ATOM 649 C CA . LYS A 1 84 ? 4.814 7.768 2.304 1.00 88.44 84 LYS A CA 1
ATOM 650 C C . LYS A 1 84 ? 4.567 8.646 1.079 1.00 88.44 84 LYS A C 1
ATOM 652 O O . LYS A 1 84 ? 3.492 8.590 0.485 1.00 88.44 84 LYS A O 1
ATOM 657 N N . HIS A 1 85 ? 5.551 9.449 0.682 1.00 88.19 85 HIS A N 1
ATOM 658 C CA . HIS A 1 85 ? 5.397 10.343 -0.466 1.00 88.19 85 HIS A CA 1
ATOM 659 C C . HIS A 1 85 ? 5.307 9.584 -1.798 1.00 88.19 85 HIS A C 1
ATOM 661 O O . HIS A 1 85 ? 4.547 9.992 -2.677 1.00 88.19 85 HIS A O 1
ATOM 667 N N . CYS A 1 86 ? 5.984 8.442 -1.926 1.00 90.50 86 CYS A N 1
ATOM 668 C CA . CYS A 1 86 ? 5.805 7.543 -3.066 1.00 90.50 86 CYS A CA 1
ATOM 669 C C . CYS A 1 86 ? 4.391 6.938 -3.104 1.00 90.50 86 CYS A C 1
ATOM 671 O O . CYS A 1 86 ? 3.764 6.949 -4.161 1.00 90.50 86 CYS A O 1
ATOM 673 N N . CYS A 1 87 ? 3.846 6.493 -1.963 1.00 89.00 87 CYS A N 1
ATOM 674 C CA . CYS A 1 87 ? 2.464 5.995 -1.875 1.00 89.00 87 CYS A CA 1
ATOM 675 C C . CYS A 1 87 ? 1.446 7.042 -2.333 1.00 89.00 87 CYS A C 1
ATOM 677 O O . CYS A 1 87 ? 0.536 6.722 -3.095 1.00 89.00 87 CYS A O 1
ATOM 679 N N . ASN A 1 88 ? 1.626 8.300 -1.918 1.00 88.38 88 ASN A N 1
ATOM 680 C CA . ASN A 1 88 ? 0.752 9.390 -2.344 1.00 88.38 88 ASN A CA 1
ATOM 681 C C . ASN A 1 88 ? 0.753 9.536 -3.870 1.00 88.38 88 ASN A C 1
ATOM 683 O O . ASN A 1 88 ? -0.308 9.659 -4.471 1.00 88.38 88 ASN A O 1
ATOM 687 N N . LEU A 1 89 ? 1.912 9.446 -4.526 1.00 86.81 89 LEU A N 1
ATOM 688 C CA . LEU A 1 89 ? 1.981 9.492 -5.991 1.00 86.81 89 LEU A CA 1
ATOM 689 C C . LEU A 1 89 ? 1.282 8.303 -6.653 1.00 86.81 89 LEU A C 1
ATOM 691 O O . LEU A 1 89 ? 0.705 8.457 -7.725 1.00 86.81 89 LEU A O 1
ATOM 695 N N . TRP A 1 90 ? 1.274 7.132 -6.016 1.00 88.19 90 TRP A N 1
ATOM 696 C CA . TRP A 1 90 ? 0.584 5.958 -6.553 1.00 88.19 90 TRP A CA 1
ATOM 697 C C . TRP A 1 90 ? -0.933 6.111 -6.591 1.00 88.19 90 TRP A C 1
ATOM 699 O O . TRP A 1 90 ? -1.581 5.438 -7.387 1.00 88.19 90 TRP A O 1
ATOM 709 N N . THR A 1 91 ? -1.506 7.021 -5.797 1.00 85.25 91 THR A N 1
ATOM 710 C CA . THR A 1 91 ? -2.935 7.369 -5.904 1.00 85.25 91 THR A CA 1
ATOM 711 C C . THR A 1 91 ? -3.284 8.013 -7.243 1.00 85.25 91 THR A C 1
ATOM 713 O O . THR A 1 91 ? -4.428 7.923 -7.679 1.00 85.25 91 THR A O 1
ATOM 716 N N . LEU A 1 92 ? -2.293 8.614 -7.906 1.00 82.56 92 LEU A N 1
ATOM 717 C CA . LEU A 1 92 ? -2.431 9.284 -9.195 1.00 82.56 92 LEU A CA 1
ATOM 718 C C . LEU A 1 92 ? -2.125 8.346 -10.373 1.00 82.56 92 LEU A C 1
ATOM 720 O O . LEU A 1 92 ? -2.299 8.731 -11.525 1.00 82.56 92 LEU A O 1
ATOM 724 N N . LEU A 1 93 ? -1.641 7.124 -10.116 1.00 81.88 93 LEU A N 1
ATOM 725 C CA . LEU A 1 93 ? -1.261 6.196 -11.178 1.00 81.88 93 LEU A CA 1
ATOM 726 C C . LEU A 1 93 ? -2.494 5.489 -11.767 1.00 81.88 93 LEU A C 1
ATOM 728 O O . LEU A 1 93 ? -3.253 4.853 -11.030 1.00 81.88 93 LEU A O 1
ATOM 732 N N . PRO A 1 94 ? -2.657 5.491 -13.104 1.00 83.75 94 PRO A N 1
ATOM 733 C CA . PRO A 1 94 ? -3.642 4.655 -13.773 1.00 83.75 94 PRO A CA 1
ATOM 734 C C . PRO A 1 94 ? -3.471 3.169 -13.429 1.00 83.75 94 PRO A C 1
ATOM 736 O O . PRO A 1 94 ? -2.362 2.629 -13.456 1.00 83.75 94 PRO A O 1
ATOM 739 N N . SER A 1 95 ? -4.587 2.472 -13.205 1.00 83.12 95 SER A N 1
ATOM 740 C CA . SER A 1 95 ? -4.644 1.035 -12.877 1.00 83.12 95 SER A CA 1
ATOM 741 C C . SER A 1 95 ? -3.848 0.145 -13.839 1.00 83.12 95 SER A C 1
ATOM 743 O O . SER A 1 95 ? -3.217 -0.828 -13.417 1.00 83.12 95 SER A O 1
ATOM 745 N N . LYS A 1 96 ? -3.820 0.507 -15.129 1.00 83.81 96 LYS A N 1
ATOM 746 C CA . LYS A 1 96 ? -3.072 -0.197 -16.185 1.00 83.81 96 LYS A CA 1
ATOM 747 C C . LYS A 1 96 ? -1.562 -0.273 -15.923 1.00 83.81 96 LYS A C 1
ATOM 749 O O . LYS A 1 96 ? -0.919 -1.213 -16.382 1.00 83.81 96 LYS A O 1
ATOM 754 N N . LEU A 1 97 ? -0.998 0.653 -15.144 1.00 85.94 97 LEU A N 1
ATOM 755 C CA . LEU A 1 97 ? 0.439 0.729 -14.851 1.00 85.94 97 LEU A CA 1
ATOM 756 C C . LEU A 1 97 ? 0.858 -0.054 -13.599 1.00 85.94 97 LEU A C 1
ATOM 758 O O . LEU A 1 97 ? 2.039 -0.098 -13.266 1.00 85.94 97 LEU A O 1
ATOM 762 N N . ALA A 1 98 ? -0.070 -0.752 -12.937 1.00 86.56 98 ALA A N 1
ATOM 763 C CA . ALA A 1 98 ? 0.229 -1.562 -11.753 1.00 86.56 98 ALA A CA 1
ATOM 764 C C . ALA A 1 98 ? 1.260 -2.684 -12.001 1.00 86.56 98 ALA A C 1
ATOM 766 O O . ALA A 1 98 ? 1.819 -3.227 -11.051 1.00 86.56 98 ALA A O 1
ATOM 767 N N . HIS A 1 99 ? 1.497 -3.076 -13.256 1.00 87.88 99 HIS A N 1
ATOM 768 C CA . HIS A 1 99 ? 2.528 -4.053 -13.616 1.00 87.88 99 HIS A CA 1
ATOM 769 C C . HIS A 1 99 ? 3.951 -3.482 -13.486 1.00 87.88 99 HIS A C 1
ATOM 771 O O . HIS A 1 99 ? 4.853 -4.221 -13.116 1.00 87.88 99 HIS A O 1
ATOM 777 N N . ILE A 1 100 ? 4.140 -2.171 -13.680 1.00 87.75 100 ILE A N 1
ATOM 778 C CA . ILE A 1 100 ? 5.447 -1.500 -13.557 1.00 87.75 100 ILE A CA 1
ATOM 779 C C . ILE A 1 100 ? 5.953 -1.538 -12.112 1.00 87.75 100 ILE A C 1
ATOM 781 O O . ILE A 1 100 ? 7.155 -1.604 -11.876 1.00 87.75 100 ILE A O 1
ATOM 785 N N . LEU A 1 101 ? 5.036 -1.533 -11.138 1.00 87.94 101 LEU A N 1
ATOM 786 C CA . LEU A 1 101 ? 5.367 -1.625 -9.714 1.00 87.94 101 LEU A CA 1
ATOM 787 C C . LEU A 1 101 ? 5.828 -3.027 -9.290 1.00 87.94 101 LEU A C 1
ATOM 789 O O . LEU A 1 101 ? 6.473 -3.160 -8.253 1.00 87.94 101 LEU A O 1
ATOM 793 N N . VAL A 1 102 ? 5.485 -4.056 -10.074 1.00 89.44 102 VAL A N 1
ATOM 794 C CA . VAL A 1 102 ? 5.795 -5.470 -9.810 1.00 89.44 102 VAL A CA 1
ATOM 795 C C . VAL A 1 102 ? 6.275 -6.133 -11.109 1.00 89.44 102 VAL A C 1
ATOM 797 O O . VAL A 1 102 ? 5.567 -6.977 -11.674 1.00 89.44 102 VAL A O 1
ATOM 800 N N . PRO A 1 103 ? 7.442 -5.710 -11.633 1.00 88.12 103 PRO A N 1
ATOM 801 C CA . PRO A 1 103 ? 7.966 -6.222 -12.892 1.00 88.12 103 PRO A CA 1
ATOM 802 C C . PRO A 1 103 ? 8.335 -7.700 -12.758 1.00 88.12 103 PRO A C 1
ATOM 804 O O . PRO A 1 103 ? 8.572 -8.204 -11.651 1.00 88.12 103 PRO A O 1
ATOM 807 N N . ALA A 1 104 ? 8.355 -8.418 -13.879 1.00 86.06 104 ALA A N 1
ATOM 808 C CA . ALA A 1 104 ? 8.856 -9.785 -13.876 1.00 86.06 104 ALA A CA 1
ATOM 809 C C . ALA A 1 104 ? 10.368 -9.766 -13.581 1.00 86.06 104 ALA A C 1
ATOM 811 O O . ALA A 1 104 ? 11.090 -8.869 -14.019 1.00 86.06 104 ALA A O 1
ATOM 812 N N . ALA A 1 105 ? 10.854 -10.695 -12.757 1.00 80.75 105 ALA A N 1
ATOM 813 C CA . ALA A 1 105 ? 12.237 -10.665 -12.272 1.00 80.75 105 ALA A CA 1
ATOM 814 C C . ALA A 1 105 ? 13.262 -10.852 -13.406 1.00 80.75 105 ALA A C 1
ATOM 816 O O . ALA A 1 105 ? 14.387 -10.377 -13.311 1.00 80.75 105 ALA A O 1
ATOM 817 N N . ASP A 1 106 ? 12.848 -11.526 -14.471 1.00 76.38 106 ASP A N 1
ATOM 818 C CA . ASP A 1 106 ? 13.547 -11.765 -15.731 1.00 76.38 106 ASP A CA 1
ATOM 819 C C . ASP A 1 106 ? 13.564 -10.552 -16.676 1.00 76.38 106 ASP A C 1
ATOM 821 O O . ASP A 1 106 ? 14.460 -10.448 -17.510 1.00 76.38 106 ASP A O 1
ATOM 825 N N . GLU A 1 107 ? 12.635 -9.606 -16.523 1.00 72.69 107 GLU A N 1
ATOM 826 C CA . GLU A 1 107 ? 12.624 -8.332 -17.263 1.00 72.69 107 GLU A CA 1
ATOM 827 C C . GLU A 1 107 ? 13.559 -7.284 -16.638 1.00 72.69 107 GLU A C 1
ATOM 829 O O . GLU A 1 107 ? 13.831 -6.238 -17.232 1.00 72.69 107 GLU A O 1
ATOM 834 N N . LEU A 1 108 ? 14.056 -7.535 -15.424 1.00 70.12 108 LEU A N 1
ATOM 835 C CA . LEU A 1 108 ? 14.976 -6.629 -14.754 1.00 70.12 108 LEU A CA 1
ATOM 836 C C . LEU A 1 108 ? 16.395 -6.824 -15.291 1.00 70.12 108 LEU A C 1
ATOM 838 O O . LEU A 1 108 ? 16.982 -7.896 -15.182 1.00 70.12 108 LEU A O 1
ATOM 842 N N . ASN A 1 109 ? 16.985 -5.724 -15.769 1.00 62.75 109 ASN A N 1
ATOM 843 C CA . ASN A 1 109 ? 18.380 -5.665 -16.225 1.00 62.75 109 ASN A CA 1
ATOM 844 C C . ASN A 1 109 ? 19.393 -6.150 -15.173 1.00 62.75 109 ASN A C 1
ATOM 846 O O . ASN A 1 109 ? 20.521 -6.494 -15.514 1.00 62.75 109 ASN A O 1
ATOM 850 N N . ASP A 1 110 ? 19.011 -6.131 -13.895 1.00 64.94 110 ASP A N 1
ATOM 851 C CA . ASP A 1 110 ? 19.860 -6.536 -12.787 1.00 64.94 110 ASP A CA 1
ATOM 852 C C . ASP A 1 110 ? 19.047 -7.273 -11.714 1.00 64.94 110 ASP A C 1
ATOM 854 O O . ASP A 1 110 ? 18.464 -6.670 -10.808 1.00 64.94 110 ASP A O 1
ATOM 858 N N . VAL A 1 111 ? 19.027 -8.603 -11.816 1.00 63.50 111 VAL A N 1
ATOM 859 C CA . VAL A 1 111 ? 18.347 -9.498 -10.866 1.00 63.50 111 VAL A CA 1
ATOM 860 C C . VAL A 1 111 ? 18.927 -9.366 -9.450 1.00 63.50 111 VAL A C 1
ATOM 862 O O . VAL A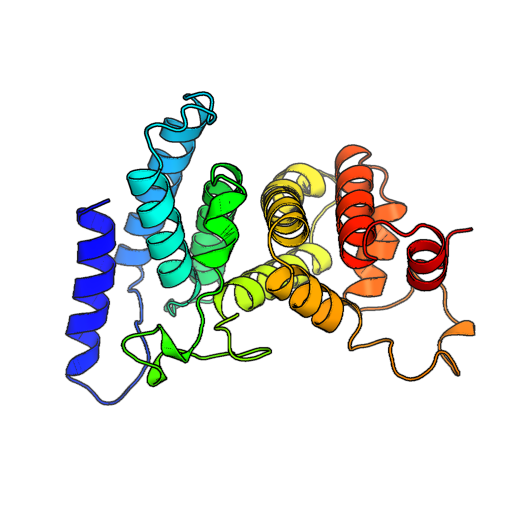 1 111 ? 18.222 -9.622 -8.477 1.00 63.50 111 VAL A O 1
ATOM 865 N N . SER A 1 112 ? 20.176 -8.901 -9.295 1.00 61.44 112 SER A N 1
ATOM 866 C CA . SER A 1 112 ? 20.806 -8.725 -7.976 1.00 61.44 112 SER A CA 1
ATOM 867 C C . SE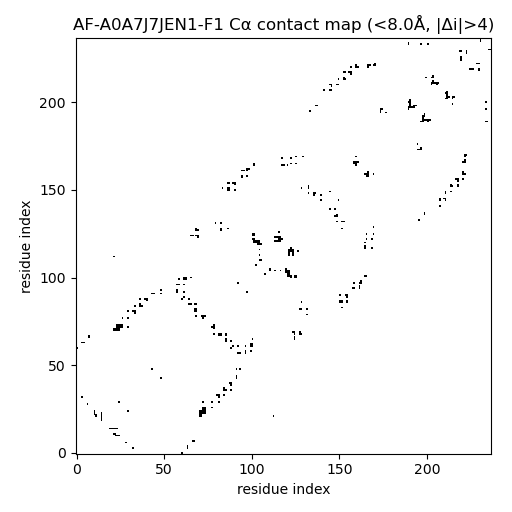R A 1 112 ? 20.161 -7.614 -7.134 1.00 61.44 112 SER A C 1
ATOM 869 O O . SER A 1 112 ? 20.325 -7.585 -5.912 1.00 61.44 112 SER A O 1
ATOM 871 N N . LYS A 1 113 ? 19.374 -6.734 -7.769 1.00 62.12 113 LYS A N 1
ATOM 872 C CA . LYS A 1 113 ? 18.568 -5.703 -7.098 1.00 62.12 113 LYS A CA 1
ATOM 873 C C . LYS A 1 113 ? 17.231 -6.227 -6.574 1.00 62.12 113 LYS A C 1
ATOM 875 O O . LYS A 1 113 ? 16.574 -5.525 -5.809 1.00 62.12 113 LYS A O 1
ATOM 880 N N . VAL A 1 114 ? 16.821 -7.441 -6.951 1.00 68.44 114 VAL A N 1
ATOM 881 C CA . VAL A 1 114 ? 15.585 -8.053 -6.452 1.00 68.44 114 VAL A CA 1
ATOM 882 C C . VAL A 1 114 ? 15.816 -8.541 -5.028 1.00 68.44 114 VAL A C 1
ATOM 884 O O . VAL A 1 114 ? 16.380 -9.609 -4.801 1.00 68.44 114 VAL A O 1
ATOM 887 N N . GLN A 1 115 ? 15.359 -7.760 -4.053 1.00 72.31 115 GLN A N 1
ATOM 888 C CA . GLN A 1 115 ? 15.435 -8.152 -2.645 1.00 72.31 115 GLN A CA 1
ATOM 889 C C . GLN A 1 115 ? 14.371 -9.193 -2.296 1.00 72.31 115 GLN A C 1
ATOM 891 O O . GLN A 1 115 ? 14.620 -10.109 -1.512 1.00 72.31 115 GLN A O 1
ATOM 896 N N . ARG A 1 116 ? 13.163 -9.046 -2.856 1.00 80.25 116 ARG A N 1
ATOM 897 C CA . ARG A 1 116 ? 12.031 -9.936 -2.588 1.00 80.25 116 ARG A CA 1
ATOM 898 C C . ARG A 1 116 ? 11.309 -10.295 -3.873 1.00 80.25 116 ARG A C 1
ATOM 900 O O . ARG A 1 116 ? 10.758 -9.427 -4.545 1.00 80.25 116 ARG A O 1
ATOM 907 N N . SER A 1 117 ? 11.242 -11.591 -4.162 1.00 86.62 117 SER A N 1
ATOM 908 C CA . SER A 1 117 ? 10.486 -12.121 -5.292 1.00 86.62 117 SER A CA 1
ATOM 909 C C . SER A 1 117 ? 9.272 -12.933 -4.839 1.00 86.62 117 SER A C 1
ATOM 911 O O . SER A 1 117 ? 9.277 -13.595 -3.800 1.00 86.62 117 SER A O 1
ATOM 913 N N . PHE A 1 118 ? 8.197 -12.880 -5.623 1.00 86.62 118 PHE A N 1
ATOM 914 C CA . PHE A 1 118 ? 6.999 -13.689 -5.420 1.00 86.62 118 PHE A CA 1
ATOM 915 C C . PHE A 1 118 ? 6.401 -14.083 -6.767 1.00 86.62 118 PHE A C 1
ATOM 917 O O . PHE A 1 118 ? 6.094 -13.226 -7.593 1.00 86.62 118 PHE A O 1
ATOM 924 N N . LEU A 1 119 ? 6.223 -15.391 -6.989 1.00 86.19 119 LEU A N 1
ATOM 925 C CA . LEU A 1 119 ? 5.738 -15.950 -8.260 1.00 86.19 119 LEU A CA 1
ATOM 926 C C . LEU A 1 119 ? 6.517 -15.445 -9.493 1.00 86.19 119 LEU A C 1
ATOM 928 O O . LEU A 1 119 ? 5.919 -15.236 -10.543 1.00 86.19 119 LEU A O 1
ATOM 932 N N . GLY A 1 120 ? 7.831 -15.236 -9.358 1.00 84.19 120 GLY A N 1
ATOM 933 C CA . GLY A 1 120 ? 8.687 -14.756 -10.448 1.00 84.19 120 GLY A CA 1
ATOM 934 C C . GLY A 1 120 ? 8.666 -13.242 -10.677 1.00 84.19 120 GLY A C 1
ATOM 935 O O . GLY A 1 120 ? 9.283 -12.783 -11.625 1.00 84.19 120 GLY A O 1
ATOM 936 N N . HIS A 1 121 ? 8.007 -12.458 -9.819 1.00 88.81 121 HIS A N 1
ATOM 937 C CA . HIS A 1 121 ? 7.999 -10.995 -9.905 1.00 88.81 121 HIS A CA 1
ATOM 938 C C . HIS A 1 121 ? 8.717 -10.344 -8.724 1.00 88.81 121 HIS A C 1
ATOM 940 O O . HIS A 1 121 ? 8.667 -10.875 -7.612 1.00 88.81 121 HIS A O 1
ATOM 946 N N . ASP A 1 122 ? 9.320 -9.176 -8.945 1.00 88.38 122 ASP A N 1
ATOM 947 C CA . ASP A 1 122 ? 9.861 -8.326 -7.880 1.00 88.38 122 ASP A CA 1
ATOM 948 C C . ASP A 1 122 ? 8.720 -7.641 -7.119 1.00 88.38 122 ASP A C 1
ATOM 950 O O . ASP A 1 122 ? 7.983 -6.823 -7.664 1.00 88.38 122 ASP A O 1
ATOM 954 N N . VAL A 1 123 ? 8.566 -7.985 -5.844 1.00 88.38 123 VAL A N 1
ATOM 955 C CA . VAL A 1 123 ? 7.529 -7.442 -4.950 1.00 88.38 123 VAL A CA 1
ATOM 956 C C . VAL A 1 123 ? 8.118 -6.555 -3.858 1.00 88.38 123 VAL A C 1
ATOM 958 O O . VAL A 1 123 ? 7.419 -6.223 -2.900 1.00 88.38 123 VAL A O 1
ATOM 961 N N . THR A 1 124 ? 9.386 -6.158 -3.986 1.00 87.88 124 THR A N 1
ATOM 962 C CA . THR A 1 124 ? 10.108 -5.373 -2.975 1.00 87.88 124 THR A CA 1
ATOM 963 C C . THR A 1 124 ? 9.346 -4.100 -2.603 1.00 87.88 124 THR A C 1
ATOM 965 O O . THR A 1 124 ? 9.065 -3.885 -1.428 1.00 87.88 124 THR A O 1
ATOM 968 N N . ALA A 1 125 ? 8.882 -3.323 -3.587 1.00 88.38 125 ALA A N 1
ATOM 969 C CA . ALA A 1 125 ? 8.146 -2.085 -3.319 1.00 88.38 125 ALA A CA 1
ATOM 970 C C . ALA A 1 125 ? 6.803 -2.317 -2.600 1.00 88.38 125 ALA A C 1
ATOM 972 O O . ALA A 1 125 ? 6.427 -1.563 -1.703 1.00 88.38 125 ALA A O 1
ATOM 973 N N . ILE A 1 126 ? 6.087 -3.394 -2.944 1.00 91.31 126 ILE A N 1
ATOM 974 C CA . ILE A 1 126 ? 4.832 -3.753 -2.269 1.00 91.31 126 ILE A CA 1
ATOM 975 C C . ILE A 1 126 ? 5.097 -4.207 -0.831 1.00 91.31 126 ILE A C 1
ATOM 977 O O . ILE A 1 126 ? 4.314 -3.889 0.063 1.00 91.31 126 ILE A O 1
ATOM 981 N N . PHE A 1 127 ? 6.193 -4.929 -0.587 1.00 89.44 127 PHE A N 1
ATOM 982 C CA . PHE A 1 127 ? 6.586 -5.316 0.765 1.00 89.44 127 PHE A CA 1
ATOM 983 C C . PHE A 1 127 ? 6.868 -4.100 1.648 1.00 89.44 127 PHE A C 1
ATOM 985 O O . PHE A 1 127 ? 6.379 -4.051 2.777 1.00 89.44 127 PHE A O 1
ATOM 992 N N . GLU A 1 128 ? 7.656 -3.139 1.165 1.00 88.62 128 GLU A N 1
ATOM 993 C CA . GLU A 1 128 ? 8.041 -1.963 1.956 1.00 88.62 128 GLU A CA 1
ATOM 994 C C . GLU A 1 128 ? 6.802 -1.151 2.357 1.00 88.62 128 GLU A C 1
ATOM 996 O O . GLU A 1 128 ? 6.658 -0.739 3.507 1.00 88.62 128 GLU A O 1
ATOM 1001 N N . ILE A 1 129 ? 5.825 -1.040 1.456 1.00 90.25 129 ILE A N 1
ATOM 1002 C CA . ILE A 1 129 ? 4.560 -0.349 1.733 1.00 90.25 129 ILE A CA 1
ATOM 1003 C C . ILE A 1 129 ? 3.664 -1.131 2.684 1.00 90.25 129 ILE A C 1
ATOM 1005 O O . ILE A 1 129 ? 3.057 -0.535 3.571 1.00 90.25 129 ILE A O 1
ATOM 1009 N N . LEU A 1 130 ? 3.581 -2.455 2.545 1.00 88.81 130 LEU A N 1
ATOM 1010 C CA . LEU A 1 130 ? 2.862 -3.282 3.517 1.00 88.81 130 LEU A CA 1
ATOM 1011 C C . LEU A 1 130 ? 3.500 -3.191 4.906 1.00 88.81 130 LEU A C 1
ATOM 1013 O O . LEU A 1 130 ? 2.782 -3.114 5.899 1.00 88.81 130 LEU A O 1
ATOM 1017 N N . SER A 1 131 ? 4.829 -3.141 4.973 1.00 87.00 131 SER A N 1
ATOM 1018 C CA . SER A 1 131 ? 5.576 -2.974 6.222 1.00 87.00 131 SER A CA 1
ATOM 1019 C C . SER A 1 131 ? 5.330 -1.599 6.839 1.00 87.00 131 SER A C 1
ATOM 1021 O O . SER A 1 131 ? 5.120 -1.488 8.048 1.00 87.00 131 SER A O 1
ATOM 1023 N N . TYR A 1 132 ? 5.290 -0.551 6.013 1.00 87.81 132 TYR A N 1
ATOM 1024 C CA . TYR A 1 132 ? 4.911 0.792 6.443 1.00 87.81 132 TYR A CA 1
ATOM 1025 C C . TYR A 1 132 ? 3.470 0.836 6.959 1.00 87.81 132 TYR A C 1
ATOM 1027 O O . TYR A 1 132 ? 3.219 1.354 8.046 1.00 87.81 132 TYR A O 1
ATOM 1035 N N . LEU A 1 133 ? 2.528 0.231 6.235 1.00 89.19 133 LEU A N 1
ATOM 1036 C CA . LEU A 1 133 ? 1.134 0.136 6.653 1.00 89.19 133 LEU A CA 1
ATOM 1037 C C . LEU A 1 133 ? 0.997 -0.613 7.981 1.00 89.19 133 LEU A C 1
ATOM 1039 O O . LEU A 1 133 ? 0.267 -0.168 8.861 1.00 89.19 133 LEU A O 1
ATOM 1043 N N . GLU A 1 134 ? 1.708 -1.725 8.162 1.00 87.00 134 GLU A N 1
ATOM 1044 C CA . GLU A 1 134 ? 1.683 -2.460 9.423 1.00 87.00 134 GLU A CA 1
ATOM 1045 C C . GLU A 1 134 ? 2.204 -1.610 10.590 1.00 87.00 134 GLU A C 1
ATOM 1047 O O . GLU A 1 134 ? 1.644 -1.677 11.687 1.00 87.00 134 GLU A O 1
ATOM 1052 N N . MET A 1 135 ? 3.249 -0.808 10.365 1.00 85.44 135 MET A N 1
ATOM 1053 C CA . MET A 1 135 ? 3.753 0.148 11.354 1.00 85.44 135 MET A CA 1
ATOM 1054 C C . MET A 1 135 ? 2.708 1.215 11.686 1.00 85.44 135 MET A C 1
ATOM 1056 O O . MET A 1 135 ? 2.441 1.441 12.863 1.00 85.44 135 MET A O 1
ATOM 1060 N N . LEU A 1 136 ? 2.053 1.806 10.682 1.00 86.62 136 LEU A N 1
ATOM 1061 C CA . LEU A 1 136 ? 0.971 2.770 10.910 1.00 86.62 136 LEU A CA 1
ATOM 1062 C C . LEU A 1 136 ? -0.164 2.152 11.733 1.00 86.62 136 LEU A C 1
ATOM 1064 O O . LEU A 1 136 ? -0.637 2.754 12.690 1.00 86.62 136 LEU A O 1
ATOM 1068 N N 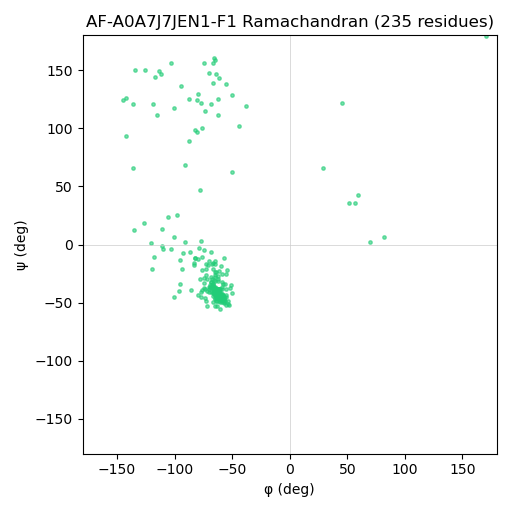. LEU A 1 137 ? -0.570 0.921 11.421 1.00 86.00 137 LEU A N 1
ATOM 1069 C CA . LEU A 1 137 ? -1.643 0.227 12.136 1.00 86.00 137 LEU A CA 1
ATOM 1070 C C . LEU A 1 137 ? -1.318 -0.093 13.606 1.00 86.00 137 LEU A C 1
ATOM 1072 O O . LEU A 1 137 ? -2.242 -0.421 14.350 1.00 86.00 137 LEU A O 1
ATOM 1076 N N . LYS A 1 138 ? -0.046 -0.045 14.029 1.00 83.62 138 LYS A N 1
ATOM 1077 C CA . LYS A 1 138 ? 0.349 -0.264 15.432 1.00 83.62 138 LYS A CA 1
ATOM 1078 C C . LYS A 1 138 ? 0.068 0.964 16.303 1.00 83.62 138 LYS A C 1
ATOM 1080 O O . LYS A 1 138 ? -0.516 0.800 17.369 1.00 83.62 138 LYS A O 1
ATOM 1085 N N . ASP A 1 139 ? 0.414 2.159 15.820 1.00 79.38 139 ASP A N 1
ATOM 1086 C CA . ASP A 1 139 ? 0.493 3.370 16.658 1.00 79.38 139 ASP A CA 1
ATOM 1087 C C . ASP A 1 139 ? -0.432 4.521 16.211 1.00 79.38 139 ASP A C 1
ATOM 1089 O O . ASP A 1 139 ? -0.439 5.598 16.814 1.00 79.38 139 ASP A O 1
ATOM 1093 N N . VAL A 1 140 ? -1.236 4.339 15.156 1.00 83.44 140 VAL A N 1
ATOM 1094 C CA . VAL A 1 140 ? -2.082 5.418 14.627 1.00 83.44 140 VAL A CA 1
ATOM 1095 C C . VAL A 1 140 ? -3.213 5.807 15.587 1.00 83.44 140 VAL A C 1
ATOM 1097 O O . VAL A 1 140 ? -4.103 5.022 15.922 1.00 83.44 140 VAL A O 1
ATOM 1100 N N . SER A 1 141 ? -3.222 7.078 15.993 1.00 84.44 141 SER A N 1
ATOM 1101 C CA . SER A 1 141 ? -4.315 7.645 16.789 1.00 84.44 141 SER A CA 1
ATOM 1102 C C . SER A 1 141 ? -5.597 7.789 15.962 1.00 84.44 141 SER A C 1
ATOM 1104 O O . SER A 1 141 ? -5.539 8.113 14.777 1.00 84.44 141 SER A O 1
ATOM 1106 N N . VAL A 1 142 ? -6.768 7.648 16.595 1.00 80.75 142 VAL A N 1
ATOM 1107 C CA . VAL A 1 142 ? -8.085 7.772 15.931 1.00 80.75 142 VAL A CA 1
ATOM 1108 C C . VAL A 1 142 ? -8.218 9.075 15.131 1.00 80.75 142 VAL A C 1
ATOM 1110 O O . VAL A 1 142 ? -8.756 9.067 14.029 1.00 80.75 142 VAL A O 1
ATOM 1113 N N . ARG A 1 143 ? -7.670 10.186 15.643 1.00 80.31 143 ARG A N 1
ATOM 1114 C CA . ARG A 1 143 ? -7.723 11.503 14.983 1.00 80.31 143 ARG A CA 1
ATOM 1115 C C . ARG A 1 143 ? -6.887 11.577 13.702 1.00 80.31 143 ARG A C 1
ATOM 1117 O O . ARG A 1 143 ? -7.219 12.361 12.829 1.00 80.31 143 ARG A O 1
ATOM 1124 N N . ALA A 1 144 ? -5.826 10.776 13.599 1.00 84.12 144 ALA A N 1
ATOM 1125 C CA . ALA A 1 144 ? -4.911 10.760 12.457 1.00 84.12 144 ALA A CA 1
ATOM 1126 C C . ALA A 1 144 ? -5.139 9.565 11.513 1.00 84.12 144 ALA A C 1
ATOM 1128 O O . ALA A 1 144 ? -4.477 9.470 10.481 1.00 84.12 144 ALA A O 1
ATOM 1129 N N . GLN A 1 145 ? -6.062 8.651 11.846 1.00 82.88 145 GLN A N 1
ATOM 1130 C CA . GLN A 1 145 ? -6.342 7.455 11.043 1.00 82.88 145 GLN A CA 1
ATOM 1131 C C . GLN A 1 145 ? -6.690 7.804 9.600 1.00 82.88 145 GLN A C 1
ATOM 1133 O O . GLN A 1 145 ? -6.192 7.162 8.681 1.00 82.88 145 GLN A O 1
ATOM 1138 N N . GLN A 1 146 ? -7.519 8.825 9.400 1.00 85.00 146 GLN A N 1
ATOM 1139 C CA . GLN A 1 146 ? -7.930 9.240 8.067 1.00 85.00 146 GLN A CA 1
ATOM 1140 C C . GLN A 1 146 ? -6.735 9.732 7.239 1.00 85.00 146 GLN A C 1
ATOM 1142 O O . GLN A 1 146 ? -6.481 9.205 6.158 1.00 85.00 146 GLN A O 1
ATOM 1147 N N . ASP A 1 147 ? -5.961 10.670 7.780 1.00 84.94 147 ASP A N 1
ATOM 1148 C CA . ASP A 1 147 ? -4.872 11.325 7.050 1.00 84.94 147 ASP A CA 1
ATOM 1149 C C . ASP A 1 147 ? -3.654 10.420 6.832 1.00 84.94 147 ASP A C 1
ATOM 1151 O O . ASP A 1 147 ? -2.894 10.625 5.887 1.00 84.94 147 ASP A O 1
ATOM 1155 N N . GLN A 1 148 ? -3.440 9.426 7.699 1.00 86.12 148 GLN A N 1
ATOM 1156 C CA . GLN A 1 148 ? -2.287 8.527 7.604 1.00 86.12 148 GLN A CA 1
ATOM 1157 C C . GLN A 1 148 ? -2.603 7.219 6.878 1.00 86.12 148 GLN A C 1
ATOM 1159 O O . GLN A 1 148 ? -1.774 6.745 6.104 1.00 86.12 148 GLN A O 1
ATOM 1164 N N . LEU A 1 149 ? -3.780 6.621 7.100 1.00 88.50 149 LEU A N 1
ATOM 1165 C CA . LEU A 1 149 ? -4.096 5.308 6.531 1.00 88.50 149 LEU A CA 1
ATOM 1166 C C . LEU A 1 149 ? -4.665 5.403 5.119 1.00 88.50 149 LEU A C 1
ATOM 1168 O O . LEU A 1 149 ? -4.332 4.560 4.288 1.00 88.50 149 LEU A O 1
ATOM 1172 N N . LEU A 1 150 ? -5.514 6.393 4.819 1.00 88.12 150 LEU A N 1
ATOM 1173 C CA . LEU A 1 150 ? -6.147 6.482 3.498 1.00 88.12 150 LEU A CA 1
ATOM 1174 C C . LEU A 1 150 ? -5.144 6.636 2.348 1.00 88.12 150 LEU A C 1
ATOM 1176 O O . LEU A 1 150 ? -5.304 5.908 1.364 1.00 88.12 150 LEU A O 1
ATOM 1180 N N . PRO A 1 151 ? -4.093 7.476 2.450 1.00 87.75 151 PRO A N 1
ATOM 1181 C CA . PRO A 1 151 ? -3.131 7.629 1.360 1.00 87.75 151 PRO A CA 1
ATOM 1182 C C . PRO A 1 151 ? -2.319 6.363 1.064 1.00 87.75 151 PRO A C 1
ATOM 1184 O O . PRO A 1 151 ? -1.701 6.270 0.011 1.00 87.75 151 PRO A O 1
ATOM 1187 N N . VAL A 1 152 ? -2.335 5.374 1.964 1.00 90.88 152 VAL A N 1
ATOM 1188 C CA . VAL A 1 152 ? -1.682 4.071 1.769 1.00 90.88 152 VAL A CA 1
ATOM 1189 C C . VAL A 1 152 ? -2.692 3.000 1.352 1.00 90.88 152 VAL A C 1
ATOM 1191 O O . VAL A 1 152 ? -2.454 2.248 0.408 1.00 90.88 152 VAL A O 1
ATOM 1194 N N . LEU A 1 153 ? -3.851 2.939 2.014 1.00 90.44 153 LEU A N 1
ATOM 1195 C CA . LEU A 1 153 ? -4.869 1.918 1.762 1.00 90.44 153 LEU A CA 1
ATOM 1196 C C . LEU A 1 153 ? -5.569 2.089 0.413 1.00 90.44 153 LEU A C 1
ATOM 1198 O O . LEU A 1 153 ? -5.810 1.091 -0.268 1.00 90.44 153 LEU A O 1
ATOM 1202 N N . LEU A 1 154 ? -5.894 3.319 0.008 1.00 91.06 154 LEU A N 1
ATOM 1203 C CA . LEU A 1 154 ? -6.558 3.587 -1.271 1.00 91.06 154 LEU A CA 1
ATOM 1204 C C . LEU A 1 154 ? -5.731 3.115 -2.479 1.00 91.06 154 LEU A C 1
ATOM 1206 O O . LEU A 1 154 ? -6.244 2.291 -3.243 1.00 91.06 154 LEU A O 1
ATOM 1210 N N . PRO A 1 155 ? -4.462 3.542 -2.662 1.00 90.38 155 PRO A N 1
ATOM 1211 C CA . PRO A 1 155 ? -3.680 3.095 -3.810 1.00 90.38 155 PRO A CA 1
ATOM 1212 C C . PRO A 1 155 ? -3.414 1.593 -3.740 1.00 90.38 155 PRO A C 1
ATOM 1214 O O . PRO A 1 155 ? -3.546 0.907 -4.750 1.00 90.38 155 PRO A O 1
ATOM 1217 N N . LEU A 1 156 ? -3.138 1.038 -2.554 1.00 91.06 156 LEU A N 1
ATOM 1218 C CA . LEU A 1 156 ? -2.918 -0.399 -2.402 1.00 91.06 156 LEU A CA 1
ATOM 1219 C C . LEU A 1 156 ? -4.157 -1.221 -2.798 1.00 91.06 156 LEU A C 1
ATOM 1221 O O . LEU A 1 156 ? -4.026 -2.265 -3.442 1.00 91.06 156 LEU A O 1
ATOM 1225 N N . THR A 1 157 ? -5.358 -0.736 -2.477 1.00 92.06 157 THR A N 1
ATOM 1226 C CA . THR A 1 157 ? -6.627 -1.356 -2.890 1.00 92.06 157 THR A CA 1
ATOM 1227 C C . THR A 1 157 ? -6.784 -1.327 -4.407 1.00 92.06 157 THR A C 1
ATOM 1229 O O . THR A 1 157 ? -7.040 -2.369 -5.015 1.00 92.06 157 THR A O 1
ATOM 1232 N N . THR A 1 158 ? -6.555 -0.174 -5.040 1.00 91.31 158 THR A N 1
ATOM 1233 C CA . THR A 1 158 ? -6.604 -0.021 -6.504 1.00 91.31 158 THR A CA 1
ATOM 1234 C C . THR A 1 158 ? -5.584 -0.920 -7.205 1.00 91.31 158 THR A C 1
ATOM 1236 O O . THR A 1 158 ? -5.911 -1.602 -8.182 1.00 91.31 158 THR A O 1
ATOM 1239 N N . LEU A 1 159 ? -4.364 -1.011 -6.676 1.00 91.25 159 LEU A N 1
ATOM 1240 C CA . LEU A 1 159 ? -3.313 -1.891 -7.188 1.00 91.25 159 LEU A CA 1
ATOM 1241 C C . LEU A 1 159 ? -3.680 -3.375 -7.041 1.00 91.25 159 LEU A C 1
ATOM 1243 O O . LEU A 1 159 ? -3.485 -4.151 -7.977 1.00 91.25 159 LEU A O 1
ATOM 1247 N N . CYS A 1 160 ? -4.279 -3.775 -5.915 1.00 92.00 160 CYS A N 1
ATOM 1248 C CA . CYS A 1 160 ? -4.783 -5.137 -5.711 1.00 92.00 160 CYS A CA 1
ATOM 1249 C C . 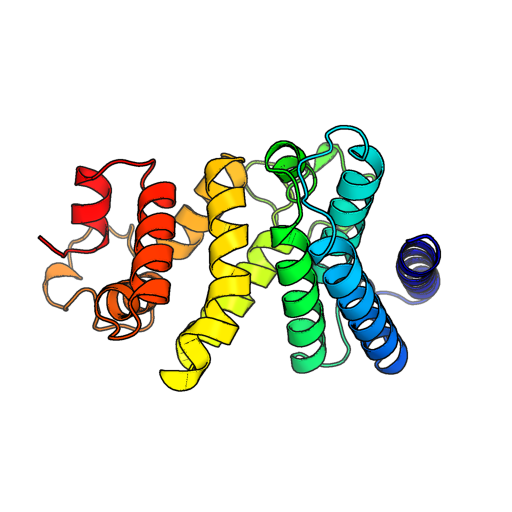CYS A 1 160 ? -5.965 -5.481 -6.634 1.00 92.00 160 CYS A C 1
ATOM 1251 O O . CYS A 1 160 ? -6.097 -6.632 -7.064 1.00 92.00 160 CYS A O 1
ATOM 1253 N N . LYS A 1 161 ? -6.837 -4.519 -6.959 1.00 91.88 161 LYS A N 1
ATOM 1254 C CA . LYS A 1 161 ? -7.903 -4.718 -7.959 1.00 91.88 161 LYS A CA 1
ATOM 1255 C C . LYS A 1 161 ? -7.281 -4.991 -9.333 1.00 91.88 161 LYS A C 1
ATOM 1257 O O . LYS A 1 161 ? -7.620 -5.983 -9.979 1.00 91.88 161 LYS A O 1
ATOM 1262 N N . SER A 1 162 ? -6.288 -4.186 -9.703 1.00 90.75 162 SER A N 1
ATOM 1263 C CA . SER A 1 162 ? -5.691 -4.149 -11.044 1.00 90.75 162 SER A CA 1
ATOM 1264 C C . SER A 1 162 ? -4.716 -5.297 -11.334 1.00 90.75 162 SER A C 1
ATOM 1266 O O . SER A 1 162 ? -4.740 -5.867 -12.422 1.00 90.75 162 SER A O 1
ATOM 1268 N N . ASN A 1 163 ? -3.869 -5.683 -10.372 1.00 91.62 163 ASN A N 1
ATOM 1269 C CA . ASN A 1 163 ? -2.817 -6.680 -10.581 1.00 91.62 163 ASN A CA 1
ATOM 1270 C C . ASN A 1 163 ? -2.997 -7.910 -9.676 1.00 91.62 163 ASN A C 1
ATOM 1272 O O . ASN A 1 163 ? -2.971 -7.847 -8.443 1.00 91.62 163 ASN A O 1
ATOM 1276 N N . ARG A 1 164 ? -3.124 -9.085 -10.310 1.00 91.75 164 ARG A N 1
ATOM 1277 C CA . ARG A 1 164 ? -3.305 -10.372 -9.620 1.00 91.75 164 ARG A CA 1
ATOM 1278 C C . ARG A 1 164 ? -2.130 -10.752 -8.713 1.00 91.75 164 ARG A C 1
ATOM 1280 O O . ARG A 1 164 ? -2.360 -11.459 -7.733 1.00 91.75 164 ARG A O 1
ATOM 1287 N N . ILE A 1 165 ? -0.904 -10.355 -9.057 1.00 91.56 165 ILE A N 1
ATOM 1288 C CA . ILE A 1 165 ? 0.310 -10.684 -8.300 1.00 91.56 165 ILE A CA 1
ATOM 1289 C C . ILE A 1 165 ? 0.326 -9.880 -7.008 1.00 91.56 165 ILE A C 1
ATOM 1291 O O . ILE A 1 165 ? 0.418 -10.489 -5.946 1.00 91.56 165 ILE A O 1
ATOM 1295 N N . ILE A 1 166 ? 0.091 -8.564 -7.091 1.00 91.88 166 ILE A N 1
ATOM 1296 C CA . ILE A 1 166 ? -0.051 -7.676 -5.925 1.00 91.88 166 ILE A CA 1
ATOM 1297 C C . ILE A 1 166 ? -1.122 -8.228 -4.984 1.00 91.88 166 ILE A C 1
ATOM 1299 O O . ILE A 1 166 ? -0.848 -8.491 -3.819 1.00 91.88 166 ILE A O 1
ATOM 1303 N N . ARG A 1 167 ? -2.317 -8.532 -5.505 1.00 93.00 167 ARG A N 1
ATOM 1304 C CA . ARG A 1 167 ? -3.413 -9.089 -4.698 1.00 93.00 167 ARG A CA 1
ATOM 1305 C C . ARG A 1 167 ? -3.050 -10.401 -4.011 1.00 93.00 167 ARG A C 1
ATOM 1307 O O . ARG A 1 167 ? -3.382 -10.588 -2.844 1.00 93.00 167 ARG A O 1
ATOM 1314 N N . LYS A 1 168 ? -2.424 -11.338 -4.733 1.00 89.75 168 LYS A N 1
ATOM 1315 C CA . LYS A 1 168 ? -1.988 -12.618 -4.156 1.00 89.75 168 LYS A CA 1
ATOM 1316 C C . LYS A 1 168 ? -0.926 -12.395 -3.086 1.00 89.75 168 LYS A C 1
ATOM 1318 O O . LYS A 1 168 ? -1.029 -13.020 -2.042 1.00 89.75 168 LYS A O 1
ATOM 1323 N N . TYR A 1 169 ? 0.031 -11.504 -3.329 1.00 90.00 169 TYR A N 1
ATOM 1324 C CA . TYR A 1 169 ? 1.091 -11.182 -2.384 1.00 90.00 169 TYR A CA 1
ATOM 1325 C C . TYR A 1 169 ? 0.540 -10.534 -1.113 1.00 90.00 169 TYR A C 1
ATOM 1327 O O . TYR A 1 169 ? 0.759 -11.060 -0.026 1.00 90.00 169 TYR A O 1
ATOM 1335 N N . CYS A 1 170 ? -0.260 -9.470 -1.241 1.00 89.00 170 CYS A N 1
ATOM 1336 C CA . CYS A 1 170 ? -0.922 -8.818 -0.112 1.00 89.00 170 CYS A CA 1
ATOM 1337 C C . CYS A 1 170 ? -1.780 -9.814 0.661 1.00 89.00 170 CYS A C 1
ATOM 1339 O O . CYS A 1 170 ? -1.649 -9.911 1.874 1.00 89.00 170 CYS A O 1
ATOM 1341 N N . ARG A 1 171 ? -2.583 -10.632 -0.034 1.00 87.44 171 ARG A N 1
ATOM 1342 C CA . ARG A 1 171 ? -3.351 -11.699 0.610 1.00 87.44 171 ARG A CA 1
ATOM 1343 C C . ARG A 1 171 ? -2.428 -12.640 1.368 1.00 87.44 171 ARG A C 1
ATOM 1345 O O . ARG A 1 171 ? -2.707 -12.893 2.527 1.00 87.44 171 ARG A O 1
ATOM 1352 N N . CYS A 1 172 ? -1.359 -13.147 0.757 1.00 84.69 172 CYS A N 1
ATOM 1353 C CA . CYS A 1 172 ? -0.400 -14.019 1.429 1.00 84.69 172 CYS A CA 1
ATOM 1354 C C . CYS A 1 172 ? 0.166 -13.358 2.686 1.00 84.69 172 CYS A C 1
ATOM 1356 O O . CYS A 1 172 ? 0.124 -14.000 3.716 1.00 84.69 172 CYS A O 1
ATOM 1358 N N . GLN A 1 173 ? 0.564 -12.086 2.659 1.00 83.19 173 GLN A N 1
ATOM 1359 C CA . GLN A 1 173 ? 1.092 -11.402 3.847 1.00 83.19 173 GLN A CA 1
ATOM 1360 C C . GLN A 1 173 ? 0.030 -11.125 4.922 1.00 83.19 173 GLN A C 1
ATOM 1362 O O . GLN A 1 173 ? 0.296 -11.233 6.110 1.00 83.19 173 GLN A O 1
ATOM 1367 N N . THR A 1 174 ? -1.208 -10.798 4.538 1.00 73.50 174 THR A N 1
ATOM 1368 C CA . THR A 1 174 ? -2.301 -10.585 5.510 1.00 73.50 174 THR A CA 1
ATOM 1369 C C . THR A 1 174 ? -2.908 -11.903 6.014 1.00 73.50 174 THR A C 1
ATOM 1371 O O . THR A 1 174 ? -3.697 -11.899 6.958 1.00 73.50 174 THR A O 1
ATOM 1374 N N . THR A 1 175 ? -2.604 -13.036 5.368 1.00 63.09 175 THR A N 1
ATOM 1375 C CA . THR A 1 175 ? -3.166 -14.365 5.688 1.00 63.09 175 THR A CA 1
ATOM 1376 C C . THR A 1 175 ? -2.122 -15.391 6.121 1.00 63.09 175 THR A C 1
ATOM 1378 O O . THR A 1 175 ? -2.522 -16.453 6.592 1.00 63.09 175 THR A O 1
ATOM 1381 N N . SER A 1 176 ? -0.820 -15.117 5.985 1.00 50.62 176 SER A N 1
ATOM 1382 C CA . SER A 1 176 ? 0.261 -16.062 6.305 1.00 50.62 176 SER A CA 1
ATOM 1383 C C . SER A 1 176 ? 0.271 -16.439 7.777 1.00 50.62 176 SER A C 1
ATOM 1385 O O . SER A 1 176 ? 0.623 -17.567 8.098 1.00 50.62 176 SER A O 1
ATOM 1387 N N . ASP A 1 177 ? -0.225 -15.556 8.642 1.00 47.41 177 ASP A N 1
ATOM 1388 C CA . ASP A 1 177 ? -0.387 -15.843 10.066 1.00 47.41 177 ASP A CA 1
ATOM 1389 C C . ASP A 1 177 ? -1.597 -16.760 10.363 1.00 47.41 177 ASP A C 1
ATOM 1391 O O . ASP A 1 177 ? -1.712 -17.264 11.469 1.00 47.41 177 ASP A O 1
ATOM 1395 N N . SER A 1 178 ? -2.498 -17.022 9.397 1.00 40.94 178 SER A N 1
ATOM 1396 C CA . SER A 1 178 ? -3.827 -17.627 9.646 1.00 40.94 178 SER A CA 1
ATOM 1397 C C . SER A 1 178 ? -4.235 -18.760 8.676 1.00 40.94 178 SER A C 1
ATOM 1399 O O . SER A 1 178 ? -5.389 -19.188 8.658 1.00 40.94 178 SER A O 1
ATOM 1401 N N . PHE A 1 179 ? -3.315 -19.297 7.862 1.00 38.81 179 PHE A N 1
ATOM 1402 C CA . PHE A 1 179 ? -3.530 -20.589 7.173 1.00 38.81 179 PHE A CA 1
ATOM 1403 C C . PHE A 1 179 ? -2.719 -21.739 7.792 1.00 38.81 179 PHE A C 1
ATOM 1405 O O . PHE A 1 179 ? -2.511 -22.773 7.161 1.00 38.81 179 PHE A O 1
ATOM 1412 N N . ALA A 1 180 ? -2.336 -21.626 9.068 1.00 40.94 180 ALA A N 1
ATOM 1413 C CA . ALA A 1 180 ? -2.508 -22.799 9.916 1.00 40.94 180 ALA A CA 1
ATOM 1414 C C . ALA A 1 180 ? -4.026 -23.064 9.932 1.00 40.94 180 ALA A C 1
ATOM 1416 O O . ALA A 1 180 ? -4.786 -22.123 10.168 1.00 40.94 180 ALA A O 1
ATOM 1417 N N . PRO A 1 181 ? -4.505 -24.269 9.575 1.00 40.94 181 PRO A N 1
ATOM 1418 C CA . PRO A 1 181 ? -5.937 -24.545 9.540 1.00 40.94 181 PRO A CA 1
ATOM 1419 C C . PRO A 1 181 ? -6.529 -24.088 10.872 1.00 40.94 181 PRO A C 1
ATOM 1421 O O . PRO A 1 181 ? -5.958 -24.447 11.895 1.00 40.94 181 PRO A O 1
ATOM 1424 N N . LEU A 1 182 ? -7.600 -23.283 10.820 1.00 47.38 182 LEU A N 1
ATOM 1425 C CA . LEU A 1 182 ? -8.359 -22.673 11.926 1.00 47.38 182 LEU A CA 1
ATOM 1426 C C . LEU A 1 182 ? -8.770 -23.684 13.019 1.00 47.38 182 LEU A C 1
ATOM 1428 O O . LEU A 1 182 ? -9.951 -23.952 13.222 1.00 47.38 182 LEU A O 1
ATOM 1432 N N . LYS A 1 183 ? -7.809 -24.313 13.686 1.00 45.44 183 LYS A N 1
ATOM 1433 C CA . LYS A 1 183 ? -8.037 -25.347 14.690 1.00 45.44 183 LYS A CA 1
ATOM 1434 C C . LYS A 1 183 ? -8.031 -24.739 16.085 1.00 45.44 183 LYS A C 1
A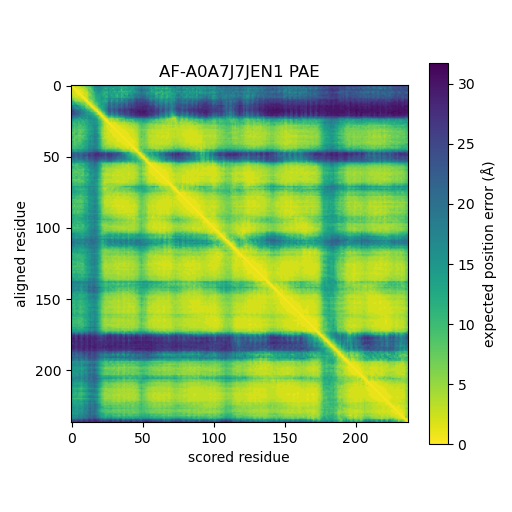TOM 1436 O O . LYS A 1 183 ? -8.864 -25.140 16.887 1.00 45.44 183 LYS A O 1
ATOM 1441 N N . ASP A 1 184 ? -7.220 -23.701 16.316 1.00 44.56 184 ASP A N 1
ATOM 1442 C CA . ASP A 1 184 ? -7.037 -23.145 17.663 1.00 44.56 184 ASP A CA 1
ATOM 1443 C C . ASP A 1 184 ? -7.436 -21.660 17.815 1.00 44.56 184 ASP A C 1
ATOM 1445 O O . ASP A 1 184 ? -7.786 -21.243 18.917 1.00 44.56 184 ASP A O 1
ATOM 1449 N N . GLU A 1 185 ? -7.503 -20.871 16.730 1.00 45.97 185 GLU A N 1
ATOM 1450 C CA . GLU A 1 185 ? -7.914 -19.445 16.770 1.00 45.97 185 GLU A CA 1
ATOM 1451 C C . GLU A 1 185 ? -9.425 -19.224 16.970 1.00 45.97 185 GLU A C 1
ATOM 1453 O O . GLU A 1 185 ? -9.868 -18.098 17.157 1.00 45.97 185 GLU A O 1
ATOM 1458 N N . VAL A 1 186 ? -10.239 -20.285 16.992 1.00 50.69 186 VAL A N 1
ATOM 1459 C CA . VAL A 1 186 ? -11.701 -20.196 17.202 1.00 50.69 186 VAL A CA 1
ATOM 1460 C C . VAL A 1 186 ? -12.059 -19.749 18.634 1.00 50.69 186 VAL A C 1
ATOM 1462 O O . VAL A 1 186 ? -13.222 -19.505 18.940 1.00 50.69 186 VAL A O 1
ATOM 1465 N N . LYS A 1 187 ? -11.071 -19.624 19.530 1.00 51.25 187 LYS A N 1
ATOM 1466 C CA . LYS A 1 187 ? -11.275 -19.189 20.920 1.00 51.25 187 LYS A CA 1
ATOM 1467 C C . LYS A 1 187 ? -11.044 -17.693 21.162 1.00 51.25 187 LYS A C 1
ATOM 1469 O O . LYS A 1 187 ? -11.410 -17.231 22.236 1.00 51.25 187 LYS A O 1
ATOM 1474 N N . GLN A 1 188 ? -10.444 -16.959 20.222 1.00 57.69 188 GLN A N 1
ATOM 1475 C CA . GLN A 1 188 ? -10.142 -15.529 20.375 1.00 57.69 188 GLN A CA 1
ATOM 1476 C C . GLN A 1 188 ? -10.901 -14.699 19.342 1.00 57.69 188 GLN A C 1
ATOM 1478 O O . GLN A 1 188 ? -11.112 -15.137 18.209 1.00 57.69 188 GLN A O 1
ATOM 1483 N N . LEU A 1 189 ? -11.338 -13.506 19.748 1.00 62.06 189 LEU A N 1
ATOM 1484 C CA . LEU A 1 189 ? -12.047 -12.589 18.863 1.00 62.06 189 LEU A CA 1
ATOM 1485 C C . LEU A 1 189 ? -11.140 -12.189 17.679 1.00 62.06 189 LEU A C 1
ATOM 1487 O O . LEU A 1 189 ? -9.936 -12.006 17.868 1.00 62.06 189 LEU A O 1
ATOM 1491 N N . PRO A 1 190 ? -11.668 -12.026 16.451 1.00 62.59 190 PRO A N 1
ATOM 1492 C CA . PRO A 1 190 ? -10.878 -11.625 15.283 1.00 62.59 190 PRO A CA 1
ATOM 1493 C C . PRO A 1 190 ? -10.104 -10.315 15.480 1.00 62.59 190 PRO A C 1
ATOM 1495 O O . PRO A 1 190 ? -9.077 -10.100 14.839 1.00 62.59 190 PRO A O 1
ATOM 1498 N N . GLU A 1 191 ? -10.565 -9.439 16.367 1.00 64.94 191 GLU A N 1
ATOM 1499 C CA . GLU A 1 191 ? -9.899 -8.210 16.790 1.00 64.94 191 GLU A CA 1
ATOM 1500 C C . GLU A 1 191 ? -8.849 -8.412 17.895 1.00 64.94 191 GLU A C 1
ATOM 1502 O O . GLU A 1 191 ? -7.989 -7.556 18.079 1.00 64.94 191 GLU A O 1
ATOM 1507 N N . GLU A 1 192 ? -8.848 -9.526 18.620 1.00 59.91 192 GLU A N 1
ATOM 1508 C CA . GLU A 1 192 ? -7.897 -9.800 19.697 1.00 59.91 192 GLU A CA 1
ATOM 1509 C C . GLU A 1 192 ? -6.631 -10.454 19.134 1.00 59.91 192 GLU A C 1
ATOM 1511 O O . GLU A 1 192 ? -6.505 -11.668 19.023 1.00 59.91 192 GLU A O 1
ATOM 1516 N N . GLY A 1 193 ? -5.666 -9.618 18.745 1.00 67.19 193 GLY A N 1
ATOM 1517 C CA . GLY A 1 193 ? -4.330 -10.071 18.370 1.00 67.19 193 GLY A CA 1
ATOM 1518 C C . GLY A 1 193 ? -3.457 -8.981 17.751 1.00 67.19 193 GLY A C 1
ATOM 1519 O O . GLY A 1 193 ? -3.874 -7.826 17.593 1.00 67.19 193 GLY A O 1
ATOM 1520 N N . ASN A 1 194 ? -2.224 -9.368 17.416 1.00 70.56 194 ASN A N 1
ATOM 1521 C CA . ASN A 1 194 ? -1.194 -8.486 16.856 1.00 70.56 194 ASN A CA 1
ATOM 1522 C C . ASN A 1 194 ? -0.858 -8.777 15.386 1.00 70.56 194 ASN A C 1
ATOM 1524 O O . ASN A 1 194 ? -0.048 -8.047 14.806 1.00 70.56 194 ASN A O 1
ATOM 1528 N N . SER A 1 195 ? -1.490 -9.786 14.773 1.00 78.00 195 SER A N 1
ATOM 1529 C CA . SER A 1 195 ? -1.328 -10.046 13.339 1.00 78.00 195 SER A CA 1
ATOM 1530 C C . SER A 1 195 ? -1.906 -8.897 12.507 1.00 78.00 195 SER A C 1
ATOM 1532 O O . SER A 1 195 ? -2.751 -8.116 12.970 1.00 78.00 195 SER A O 1
ATOM 1534 N N . LEU A 1 196 ? -1.483 -8.798 11.246 1.00 79.06 196 LEU A N 1
ATOM 1535 C CA . LEU A 1 196 ? -2.026 -7.810 10.310 1.00 79.06 196 LEU A CA 1
ATOM 1536 C C . LEU A 1 196 ? -3.550 -7.985 10.140 1.00 79.06 196 LEU A C 1
ATOM 1538 O O . LEU A 1 196 ? -4.285 -6.997 10.126 1.00 79.06 196 LEU A O 1
ATOM 1542 N N . ARG A 1 197 ? -4.037 -9.236 10.118 1.00 81.25 197 ARG A N 1
ATOM 1543 C CA . ARG A 1 197 ? -5.471 -9.574 10.089 1.00 81.25 197 ARG A CA 1
ATOM 1544 C C . ARG A 1 197 ? -6.222 -8.954 11.265 1.00 81.25 197 ARG A C 1
ATOM 1546 O O . ARG A 1 197 ? -7.252 -8.319 11.042 1.00 81.25 197 ARG A O 1
ATOM 1553 N N . ASN A 1 198 ? -5.716 -9.106 12.492 1.00 81.44 198 ASN A N 1
ATOM 1554 C CA . ASN A 1 198 ? -6.404 -8.588 13.678 1.00 81.44 198 ASN A CA 1
ATOM 1555 C C . ASN A 1 198 ? -6.503 -7.061 13.641 1.00 81.44 198 ASN A C 1
ATOM 1557 O O . ASN A 1 198 ? -7.553 -6.497 13.939 1.00 81.44 198 ASN A O 1
ATOM 1561 N N . LYS A 1 199 ? -5.433 -6.381 13.209 1.00 85.06 199 LYS A N 1
ATOM 1562 C CA . LYS A 1 199 ? -5.418 -4.917 13.057 1.00 85.06 199 LYS A CA 1
ATOM 1563 C C . LYS A 1 199 ? -6.449 -4.444 12.031 1.00 85.06 199 LYS A C 1
ATOM 1565 O O . LYS A 1 199 ? -7.166 -3.482 12.289 1.00 85.06 199 LYS A O 1
ATOM 1570 N N . PHE A 1 200 ? -6.585 -5.145 10.906 1.00 84.94 200 PHE A N 1
ATOM 1571 C CA . PHE A 1 200 ? -7.646 -4.855 9.941 1.00 84.94 200 PHE A CA 1
ATOM 1572 C C . PHE A 1 200 ? -9.045 -5.135 10.501 1.00 84.94 200 PHE A C 1
ATOM 1574 O O . PHE A 1 200 ? -9.945 -4.331 10.277 1.00 84.94 200 PHE A O 1
ATOM 1581 N N . CYS A 1 201 ? -9.238 -6.210 11.272 1.00 84.19 201 CYS A N 1
ATOM 1582 C CA . CYS A 1 201 ? -10.520 -6.486 11.930 1.00 84.19 201 CYS A CA 1
ATOM 1583 C C . CYS A 1 201 ? -10.887 -5.384 12.942 1.00 84.19 201 CYS A C 1
ATOM 1585 O O . CYS A 1 201 ? -12.023 -4.916 12.926 1.00 84.19 201 CYS A O 1
ATOM 1587 N N . LYS A 1 202 ? -9.919 -4.865 13.715 1.00 85.69 202 LYS A N 1
ATOM 1588 C CA . LYS A 1 202 ? -10.101 -3.678 14.579 1.00 85.69 202 LYS A CA 1
ATOM 1589 C C . LYS A 1 202 ? -10.516 -2.430 13.791 1.00 85.69 202 LYS A C 1
ATOM 1591 O O . LYS A 1 202 ? -11.312 -1.629 14.274 1.00 85.69 202 LYS A O 1
ATOM 1596 N N . LEU A 1 203 ? -9.994 -2.237 12.576 1.00 85.81 203 LEU A N 1
ATOM 1597 C CA . LEU A 1 203 ? -10.398 -1.107 11.732 1.00 85.81 203 LEU A CA 1
ATOM 1598 C C . LEU A 1 203 ? -11.848 -1.214 11.243 1.00 85.81 203 LEU A C 1
ATOM 1600 O O . LEU A 1 203 ? -12.496 -0.182 11.069 1.00 85.81 203 LEU A O 1
ATOM 1604 N N . LEU A 1 204 ? -12.385 -2.426 11.062 1.00 85.62 204 LEU A N 1
ATOM 1605 C CA . LEU A 1 204 ? -13.790 -2.619 10.670 1.00 85.62 204 LEU A CA 1
ATOM 1606 C C . LEU A 1 204 ? -14.772 -2.137 11.748 1.00 85.62 204 LEU A C 1
ATOM 1608 O O . LEU A 1 204 ? -15.911 -1.780 11.432 1.00 85.62 204 LEU A O 1
ATOM 1612 N N . THR A 1 205 ? -14.321 -2.079 13.000 1.00 84.50 205 THR A N 1
ATOM 1613 C CA . THR A 1 205 ? -15.070 -1.549 14.145 1.00 84.50 205 THR A CA 1
ATOM 1614 C C . THR A 1 205 ? -14.660 -0.121 14.518 1.00 84.50 205 THR A C 1
ATOM 1616 O O . THR A 1 205 ? -15.128 0.393 15.531 1.00 84.50 205 THR A O 1
ATOM 1619 N N . SER A 1 206 ? -13.801 0.543 13.730 1.00 82.88 206 SER A N 1
ATOM 1620 C CA . SER A 1 206 ? -13.412 1.937 13.983 1.00 82.88 206 SER A CA 1
ATOM 1621 C C . SER A 1 206 ? -14.612 2.883 13.862 1.00 82.88 206 SER A C 1
ATOM 1623 O O . SER A 1 206 ? -15.503 2.694 13.029 1.00 82.88 206 SER A O 1
ATOM 1625 N N . THR A 1 207 ? -14.611 3.941 14.675 1.00 83.62 207 THR A N 1
ATOM 1626 C CA . THR A 1 207 ? -15.594 5.033 14.612 1.00 83.62 207 THR A CA 1
ATOM 1627 C C . THR A 1 207 ? -15.385 5.940 13.396 1.00 83.62 207 THR A C 1
ATOM 1629 O O . THR A 1 207 ? -16.296 6.672 13.011 1.00 83.62 207 THR A O 1
ATOM 1632 N N . VAL A 1 208 ? -14.213 5.875 12.756 1.00 87.69 208 VAL A N 1
ATOM 1633 C CA . VAL A 1 208 ? -13.892 6.632 11.541 1.00 87.69 208 VAL A CA 1
ATOM 1634 C C . VAL A 1 208 ? -14.459 5.900 10.322 1.00 87.69 208 VAL A C 1
ATOM 1636 O O . VAL A 1 208 ? -13.859 4.958 9.798 1.00 87.69 208 VAL A O 1
ATOM 1639 N N . THR A 1 209 ? -15.626 6.343 9.852 1.00 87.88 209 THR A N 1
ATOM 1640 C CA . THR A 1 209 ? -16.406 5.673 8.795 1.00 87.88 209 THR A CA 1
ATOM 1641 C C . THR A 1 209 ? -15.628 5.482 7.495 1.00 87.88 209 THR A C 1
ATOM 1643 O O . THR A 1 209 ? -15.638 4.388 6.939 1.00 87.88 209 THR A O 1
ATOM 1646 N N . GLN A 1 210 ? -14.905 6.498 7.019 1.00 88.44 210 GLN A N 1
ATOM 1647 C CA . GLN A 1 210 ? -14.133 6.397 5.773 1.00 88.44 210 GLN A CA 1
ATOM 1648 C C . GLN A 1 210 ? -13.023 5.346 5.851 1.00 88.44 210 GLN A C 1
ATOM 1650 O O . GLN A 1 210 ? -12.884 4.536 4.937 1.00 88.44 210 GLN A O 1
ATOM 1655 N N . VAL A 1 211 ? -12.282 5.297 6.958 1.00 89.31 211 VAL A N 1
ATOM 1656 C CA . VAL A 1 211 ? -11.229 4.292 7.165 1.00 89.31 211 VAL A CA 1
ATOM 1657 C C . VAL A 1 211 ? -11.835 2.895 7.238 1.00 89.31 211 VAL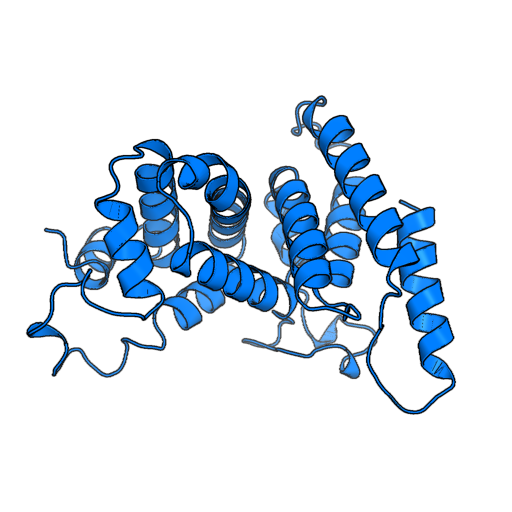 A C 1
ATOM 1659 O O . VAL A 1 211 ? -11.326 1.977 6.599 1.00 89.31 211 VAL A O 1
ATOM 1662 N N . LYS A 1 212 ? -12.965 2.743 7.937 1.00 90.25 212 LYS A N 1
ATOM 1663 C CA . LYS A 1 212 ? -13.730 1.493 7.975 1.00 90.25 212 LYS A CA 1
ATOM 1664 C C . LYS A 1 212 ? -14.144 1.031 6.573 1.00 90.25 212 LYS A C 1
ATOM 1666 O O . LYS A 1 212 ? -13.947 -0.136 6.241 1.00 90.25 212 LYS A O 1
ATOM 1671 N N . HIS A 1 213 ? -14.697 1.923 5.749 1.00 90.88 213 HIS A N 1
ATOM 1672 C CA . HIS A 1 213 ? -15.127 1.589 4.387 1.00 90.88 213 HIS A CA 1
ATOM 1673 C C . HIS A 1 213 ? -13.956 1.157 3.502 1.00 90.88 213 HIS A C 1
ATOM 1675 O O . HIS A 1 213 ? -14.053 0.140 2.820 1.00 90.88 213 HIS A O 1
ATOM 1681 N N . VAL A 1 214 ? -12.838 1.882 3.549 1.00 91.88 214 VAL A N 1
ATOM 1682 C CA . VAL A 1 214 ? -11.656 1.563 2.738 1.00 91.88 214 VAL A CA 1
ATOM 1683 C C . VAL A 1 214 ? -10.969 0.286 3.224 1.00 91.88 214 VAL A C 1
ATOM 1685 O O . VAL A 1 214 ? -10.560 -0.533 2.405 1.00 91.88 214 VAL A O 1
ATOM 1688 N N . ALA A 1 215 ? -10.901 0.050 4.536 1.00 91.25 215 ALA A N 1
ATOM 1689 C CA . ALA A 1 215 ? -10.401 -1.210 5.085 1.00 91.25 215 ALA A CA 1
ATOM 1690 C C . ALA A 1 215 ? -11.273 -2.402 4.651 1.00 91.25 215 ALA A C 1
ATOM 1692 O O . ALA A 1 215 ? -10.743 -3.440 4.254 1.00 91.25 215 ALA A O 1
ATOM 1693 N N . ALA A 1 216 ? -12.601 -2.251 4.674 1.00 91.25 216 ALA A N 1
ATOM 1694 C CA . ALA A 1 216 ? -13.525 -3.275 4.194 1.00 91.25 216 ALA A CA 1
ATOM 1695 C C . ALA A 1 216 ? -13.361 -3.544 2.688 1.00 91.25 216 ALA A C 1
ATOM 1697 O O . ALA A 1 216 ? -13.299 -4.709 2.291 1.00 91.25 216 ALA A O 1
ATOM 1698 N N . ASP A 1 217 ? -13.240 -2.495 1.865 1.00 92.75 217 ASP A N 1
ATOM 1699 C CA . ASP A 1 217 ? -13.008 -2.624 0.420 1.00 92.75 217 ASP A CA 1
ATOM 1700 C C . ASP A 1 217 ? -11.673 -3.329 0.138 1.00 92.75 217 ASP A C 1
ATOM 1702 O O . ASP A 1 217 ? -11.625 -4.287 -0.632 1.00 92.75 217 ASP A O 1
ATOM 1706 N N . PHE A 1 218 ? -10.602 -2.960 0.846 1.00 92.38 218 PHE A N 1
ATOM 1707 C CA . PHE A 1 218 ? -9.308 -3.634 0.735 1.00 92.38 218 PHE A CA 1
ATOM 1708 C C . PHE A 1 218 ? -9.420 -5.142 1.006 1.00 92.38 218 PHE A C 1
ATOM 1710 O O . PHE A 1 218 ? -9.017 -5.962 0.175 1.00 92.38 218 PHE A O 1
ATOM 1717 N N . LEU A 1 219 ? -10.028 -5.536 2.131 1.00 90.69 219 LEU A N 1
ATOM 1718 C CA . LEU A 1 219 ? -10.215 -6.950 2.473 1.00 90.69 219 LEU A CA 1
ATOM 1719 C C . LEU A 1 219 ? -11.110 -7.687 1.470 1.00 90.69 219 LEU A C 1
ATOM 1721 O O . LEU A 1 219 ? -10.840 -8.844 1.125 1.00 90.69 219 LEU A O 1
ATOM 1725 N N . TYR A 1 220 ? -12.159 -7.028 0.980 1.00 91.81 220 TYR A N 1
ATOM 1726 C CA . TYR A 1 220 ? -13.056 -7.574 -0.033 1.00 91.81 220 TYR A CA 1
ATOM 1727 C C . TYR A 1 220 ? -12.298 -7.899 -1.325 1.00 91.81 220 TYR A C 1
ATOM 1729 O O . TYR A 1 220 ? -12.409 -9.016 -1.845 1.00 91.81 220 TYR A O 1
ATOM 1737 N N . VAL A 1 221 ? -11.425 -6.997 -1.780 1.00 93.19 221 VAL A N 1
ATOM 1738 C CA . VAL A 1 221 ? -10.543 -7.221 -2.936 1.00 93.19 221 VAL A CA 1
ATOM 1739 C C . VAL A 1 221 ? -9.605 -8.398 -2.703 1.00 93.19 221 VAL A C 1
ATOM 1741 O O . VAL A 1 221 ? -9.511 -9.281 -3.560 1.00 93.19 221 VAL A O 1
ATOM 1744 N N . LEU A 1 222 ? -8.945 -8.485 -1.543 1.00 89.19 222 LEU A N 1
ATOM 1745 C CA . LEU A 1 222 ? -8.076 -9.628 -1.210 1.00 89.19 222 LEU A CA 1
ATOM 1746 C C . LEU A 1 222 ? -8.843 -10.964 -1.230 1.00 89.19 222 LEU A C 1
ATOM 1748 O O . LEU A 1 222 ? -8.315 -12.014 -1.632 1.00 89.19 222 LEU A O 1
ATOM 1752 N N . CYS A 1 223 ? -10.125 -10.928 -0.872 1.00 89.06 223 CYS A N 1
ATOM 1753 C CA . CYS A 1 223 ? -11.030 -12.073 -0.910 1.00 89.06 223 CYS A CA 1
ATOM 1754 C C . CYS A 1 223 ? -11.539 -12.432 -2.318 1.00 89.06 223 CYS A C 1
ATOM 1756 O O . CYS A 1 223 ? -12.262 -13.424 -2.460 1.00 89.06 223 CYS A O 1
ATOM 1758 N N . LYS A 1 224 ? -11.081 -11.729 -3.364 1.00 88.69 224 LYS A N 1
ATOM 1759 C CA . LYS A 1 224 ? -11.603 -11.796 -4.740 1.00 88.69 224 LYS A CA 1
ATOM 1760 C C . LYS A 1 224 ? -13.082 -11.427 -4.810 1.00 88.69 224 LYS A C 1
ATOM 1762 O O . LYS A 1 224 ? -13.847 -12.142 -5.452 1.00 88.69 224 LYS A O 1
ATOM 1767 N N . GLU A 1 225 ? -13.467 -10.383 -4.086 1.00 90.25 225 GLU A N 1
ATOM 1768 C CA . GLU A 1 225 ? -14.821 -9.831 -4.131 1.00 90.25 225 GLU A CA 1
ATOM 1769 C C . GLU A 1 225 ? -15.887 -10.890 -3.804 1.00 90.25 225 GLU A C 1
ATOM 1771 O O . GLU A 1 225 ? -16.967 -10.958 -4.379 1.00 90.25 225 GLU A O 1
ATOM 1776 N N . ASN A 1 226 ? -15.542 -11.796 -2.885 1.00 88.75 226 ASN A N 1
ATOM 1777 C CA . ASN A 1 226 ? -16.402 -12.893 -2.482 1.00 88.75 226 ASN A CA 1
ATOM 1778 C C . ASN A 1 226 ? -16.790 -12.716 -1.020 1.00 88.75 226 ASN A C 1
ATOM 1780 O O . ASN A 1 226 ? -15.955 -12.887 -0.126 1.00 88.75 226 ASN A O 1
ATOM 1784 N N . VAL A 1 227 ? -18.073 -12.427 -0.796 1.00 87.19 227 VAL A N 1
ATOM 1785 C CA . VAL A 1 227 ? -18.626 -12.195 0.540 1.00 87.19 227 VAL A CA 1
ATOM 1786 C C . VAL A 1 227 ? -18.365 -13.397 1.441 1.00 87.19 227 VAL A C 1
ATOM 1788 O O . VAL A 1 227 ? -17.775 -13.226 2.496 1.00 87.19 227 VAL A O 1
ATOM 1791 N N . SER A 1 228 ? -18.666 -14.626 1.007 1.00 84.19 228 SER A N 1
ATOM 1792 C CA . SER A 1 228 ? -18.475 -15.836 1.824 1.00 84.19 228 SER A CA 1
ATOM 1793 C C . SER A 1 228 ? -17.029 -16.048 2.288 1.00 84.19 228 SER A C 1
ATOM 1795 O O . SER A 1 228 ? -16.797 -16.572 3.376 1.00 84.19 228 SER A O 1
ATOM 1797 N N . ARG A 1 229 ? -16.036 -15.663 1.477 1.00 83.25 229 ARG A N 1
ATOM 1798 C CA . ARG A 1 229 ? -14.620 -15.685 1.877 1.00 83.25 229 ARG A CA 1
ATOM 1799 C C . ARG A 1 229 ? -14.290 -14.566 2.852 1.00 83.25 229 ARG A C 1
ATOM 1801 O O . ARG A 1 229 ? -13.531 -14.819 3.780 1.00 83.25 229 ARG A O 1
ATOM 1808 N N . LEU A 1 230 ? -14.864 -13.382 2.652 1.00 83.44 230 LEU A N 1
ATOM 1809 C CA . LEU A 1 230 ? -14.711 -12.256 3.566 1.00 83.44 230 LEU A CA 1
ATOM 1810 C C . LEU A 1 230 ? -15.265 -12.601 4.954 1.00 83.44 230 LEU A C 1
ATOM 1812 O O . LEU A 1 230 ? -14.547 -12.410 5.925 1.00 83.44 230 LEU A O 1
ATOM 1816 N N . ILE A 1 231 ? -16.457 -13.210 5.042 1.00 82.50 231 ILE A N 1
ATOM 1817 C CA . ILE A 1 231 ? -17.056 -13.685 6.309 1.00 82.50 231 ILE A CA 1
ATOM 1818 C C . ILE A 1 231 ? -16.084 -14.590 7.062 1.00 82.50 231 ILE A C 1
ATOM 1820 O O . ILE A 1 231 ? -15.783 -14.365 8.228 1.00 82.50 231 ILE A O 1
ATOM 1824 N N . LYS A 1 232 ? -15.553 -15.607 6.377 1.00 78.75 232 LYS A N 1
ATOM 1825 C CA . LYS A 1 232 ? -14.608 -16.559 6.977 1.00 78.75 232 LYS A CA 1
ATOM 1826 C C . LYS A 1 232 ? -13.314 -15.890 7.432 1.00 78.75 232 LYS A C 1
ATOM 1828 O O . LYS A 1 232 ? -12.672 -16.373 8.355 1.00 78.75 232 LYS A O 1
ATOM 1833 N N . TYR A 1 233 ? -12.916 -14.817 6.757 1.00 73.25 233 TYR A N 1
ATOM 1834 C CA . TYR A 1 233 ? -11.690 -14.094 7.048 1.00 73.25 233 TYR A CA 1
ATOM 1835 C C . TYR A 1 233 ? -11.848 -13.145 8.241 1.00 73.25 233 TYR A C 1
ATOM 1837 O O . TYR A 1 233 ? -10.982 -13.101 9.115 1.00 73.25 233 TYR A O 1
ATOM 1845 N N . THR A 1 234 ? -12.955 -12.409 8.303 1.00 76.31 234 THR A N 1
ATOM 1846 C CA . THR A 1 234 ? -13.181 -11.383 9.327 1.00 76.31 234 THR A CA 1
ATOM 1847 C C . THR A 1 234 ? -13.933 -11.897 10.548 1.00 76.31 234 THR A C 1
ATOM 1849 O O . THR A 1 234 ? -13.846 -11.278 11.596 1.00 76.31 234 THR A O 1
ATOM 1852 N N . GLY A 1 235 ? -14.670 -13.004 10.434 1.00 70.31 235 GLY A N 1
ATOM 1853 C CA . GLY A 1 235 ? -15.509 -13.542 11.510 1.00 70.31 235 GLY A CA 1
ATOM 1854 C C . GLY A 1 235 ? -16.742 -1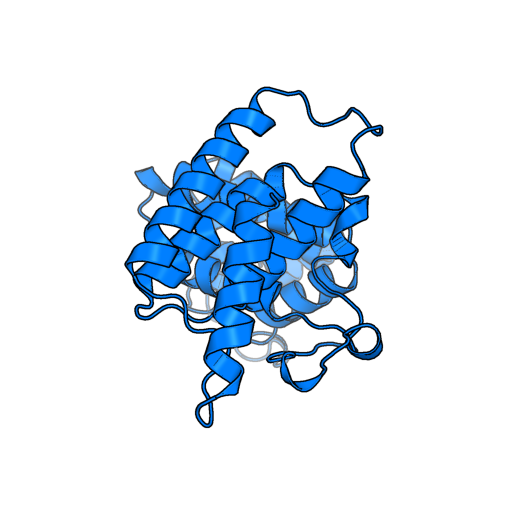2.691 11.845 1.00 70.31 235 GLY A C 1
ATOM 1855 O O . GLY A 1 235 ? -17.482 -13.046 12.752 1.00 70.31 235 GLY A O 1
ATOM 1856 N N . PHE A 1 236 ? -16.981 -11.590 11.125 1.00 61.38 236 PHE A N 1
ATOM 1857 C CA . PHE A 1 236 ? -18.058 -10.637 11.411 1.00 61.38 236 PHE A CA 1
ATOM 1858 C C . PHE A 1 236 ? -19.356 -10.963 10.672 1.00 61.38 236 PHE A C 1
ATOM 1860 O O . PHE A 1 236 ? -19.700 -10.187 9.792 1.00 61.38 236 PHE A O 1
ATOM 1867 N N . TRP A 1 237 ? -20.069 -12.047 10.989 1.00 49.56 237 TRP A N 1
ATOM 1868 C CA . TRP A 1 237 ? -21.482 -12.222 10.593 1.00 49.56 237 TRP A CA 1
ATOM 1869 C C . TRP A 1 237 ? -22.224 -13.129 11.569 1.00 49.56 237 TRP A C 1
ATOM 1871 O O . TRP A 1 237 ? -21.729 -14.255 11.798 1.00 49.56 237 TRP A O 1
#

Organism: Bugula neritina (NCBI:txid10212)

Nearest PDB structures (foldseek):
  6nmg-assembly2_B  TM=8.112E-01  e=1.322E-09  Rattus norvegicus
  4cv5-assembly2_D  TM=3.388E-01  e=4.922E-01  Saccharomyces cerevisiae
  6xns-assembly2_D  TM=2.613E-01  e=4.103E-01  synthetic construct
  4kf7-assembly1_A  TM=3.094E-01  e=1.840E+00  Thermothelomyces thermophilus
  9d0t-assembly1_O  TM=2.548E-01  e=3.176E+00  Saccharomyces cerevisiae

Radius of gyration: 18.51 Å; Cα contacts (8 Å, |Δi|>4): 250; chains: 1; bounding box: 55×45×44 Å

pLDDT: mean 76.77, std 16.26, range [30.56, 93.19]

Foldseek 3Di:
DVVLVCLQVVLQVVQPPDPDDFREDEPVRLVVLLVVLVVVLVVLVVPDQPPPVCQVVLLVLLLSLLSLLLHHYPDPVSSLSSLLSSLLSLLSHDLQNLCSSWDFCVPDPDNVSQPDDDPRTRCSSLVSLVVSLLVCLVDPDLVCLCVRNCSSLVSLLSSLLRDVRSLQVSLCQQCVVPPPPPPPCVVDAQLPDSGSSNSLLVQCVRPPVVSNVSSLSSLCSSQVVDVVSSCVSNVDD

InterPro domains:
  IPR008376 Chaperone Ric-8 A/B [PR01802] (146-159)
  IPR008376 Chaperone Ric-8 A/B [PR01802] (184-202)
  IPR008376 Chaperone Ric-8 A/B [PR01802] (216-229)
  IPR008376 Chaperone Ric-8 A/B [PR01802] (231-237)
  IPR019318 Guanine nucleotide exchange factor, Ric8 [PF10165] (7-236)
  IPR019318 Guanine nucleotide exchange factor, Ric8 [PTHR12425] (7-236)

Sequence (237 aa):
MFLITALVSSTASSAARTANPQNLLSEENCQLVVEILRILYNFLSQFDGHNDNNGEEHAMLAEVSRQLVGCHCETRDRHLEVTKHCCNLWTLLPSKLAHILVPAADELNDVSKVQRSFLGHDVTAIFEILSYLEMLLKDVSVRAQQDQLLPVLLPLTTLCKSNRIIRKYCRCQTTSDSFAPLKDEVKQLPEEGNSLRNKFCKLLTSTVTQVKHVAADFLYVLCKENVSRLIKYTGFW